Protein AF-A0A970G080-F1 (afdb_monomer)

Structure (mmCIF, N/CA/C/O backbone):
data_AF-A0A970G080-F1
#
_entry.id   AF-A0A970G080-F1
#
loop_
_atom_site.group_PDB
_atom_site.id
_atom_site.type_symbol
_atom_site.label_atom_id
_atom_site.label_alt_id
_atom_site.label_comp_id
_atom_site.label_asym_id
_atom_site.label_entity_id
_atom_site.label_seq_id
_atom_site.pdbx_PDB_ins_code
_atom_site.Cartn_x
_atom_site.Cartn_y
_atom_site.Cartn_z
_atom_site.occupancy
_atom_site.B_iso_or_equiv
_atom_site.auth_seq_id
_atom_site.auth_comp_id
_atom_site.auth_asym_id
_atom_site.auth_atom_id
_atom_site.pdbx_PDB_model_num
ATOM 1 N N . MET A 1 1 ? 52.853 15.300 -88.177 1.00 52.97 1 MET A N 1
ATOM 2 C CA . MET A 1 1 ? 52.229 14.148 -88.861 1.00 52.97 1 MET A CA 1
ATOM 3 C C . MET A 1 1 ? 52.756 12.867 -88.227 1.00 52.97 1 MET A C 1
ATOM 5 O O . MET A 1 1 ? 53.868 12.458 -88.525 1.00 52.97 1 MET A O 1
ATOM 9 N N . LYS A 1 2 ? 52.001 12.276 -87.299 1.00 47.53 2 LYS A N 1
ATOM 10 C CA . LYS A 1 2 ? 52.131 10.858 -86.945 1.00 47.53 2 LYS A CA 1
ATOM 11 C C . LYS A 1 2 ? 50.787 10.408 -86.379 1.00 47.53 2 LYS A C 1
ATOM 13 O O . LYS A 1 2 ? 50.593 10.338 -85.176 1.00 47.53 2 LYS A O 1
ATOM 18 N N . ALA A 1 3 ? 49.835 10.182 -87.282 1.00 61.56 3 ALA A N 1
ATOM 19 C CA . ALA A 1 3 ? 48.749 9.271 -86.974 1.00 61.56 3 ALA A CA 1
ATOM 20 C C . ALA A 1 3 ? 49.393 7.887 -86.821 1.00 61.56 3 ALA A C 1
ATOM 22 O O . ALA A 1 3 ? 49.972 7.370 -87.777 1.00 61.56 3 ALA A O 1
ATOM 23 N N . VAL A 1 4 ? 49.355 7.326 -85.613 1.00 54.94 4 VAL A N 1
ATOM 24 C CA . VAL A 1 4 ? 49.545 5.889 -85.416 1.00 54.94 4 VAL A CA 1
ATOM 25 C C . VAL A 1 4 ? 48.150 5.289 -85.367 1.00 54.94 4 VAL A C 1
ATOM 27 O O . VAL A 1 4 ? 47.457 5.280 -84.358 1.00 54.94 4 VAL A O 1
ATOM 30 N N . PHE A 1 5 ? 47.748 4.877 -86.558 1.00 57.06 5 PHE A N 1
ATOM 31 C CA . PHE A 1 5 ? 46.670 3.963 -86.877 1.00 57.06 5 PHE A CA 1
ATOM 32 C C . PHE A 1 5 ? 46.647 2.789 -85.877 1.00 57.06 5 PHE A C 1
ATOM 34 O O . PHE A 1 5 ? 47.559 1.964 -85.877 1.00 57.06 5 PHE A O 1
ATOM 41 N N . GLY A 1 6 ? 45.628 2.747 -85.010 1.00 64.88 6 GLY A N 1
ATOM 42 C CA . GLY A 1 6 ? 45.304 1.591 -84.160 1.00 64.88 6 GLY A CA 1
ATOM 43 C C . GLY A 1 6 ? 45.548 1.723 -82.649 1.00 64.88 6 GLY A C 1
ATOM 44 O O . GLY A 1 6 ? 45.300 0.753 -81.939 1.00 64.88 6 GLY A O 1
ATOM 45 N N . GLY A 1 7 ? 46.016 2.870 -82.144 1.00 74.75 7 GLY A N 1
ATOM 46 C CA . GLY A 1 7 ? 46.169 3.119 -80.701 1.00 74.75 7 GLY A CA 1
ATOM 47 C C . GLY A 1 7 ? 45.033 3.958 -80.108 1.00 74.75 7 GLY A C 1
ATOM 48 O O . GLY A 1 7 ? 44.405 4.737 -80.823 1.00 74.75 7 GLY A O 1
ATOM 49 N N . TYR A 1 8 ? 44.782 3.818 -78.803 1.00 81.44 8 TYR A N 1
ATOM 50 C CA . TYR A 1 8 ? 43.925 4.747 -78.057 1.00 81.44 8 TYR A CA 1
ATOM 51 C C . TYR A 1 8 ? 44.507 6.174 -78.103 1.00 81.44 8 TYR A C 1
ATOM 53 O O . TYR A 1 8 ? 45.727 6.342 -78.098 1.00 81.44 8 TYR A O 1
ATOM 61 N N . ASP A 1 9 ? 43.645 7.194 -78.146 1.00 87.50 9 ASP A N 1
ATOM 62 C CA . ASP A 1 9 ? 44.051 8.601 -78.032 1.00 87.50 9 ASP A CA 1
ATOM 63 C C . ASP A 1 9 ? 44.498 8.893 -76.593 1.00 87.50 9 ASP A C 1
ATOM 65 O O . ASP A 1 9 ? 43.707 8.766 -75.661 1.00 87.50 9 ASP A O 1
ATOM 69 N N . MET A 1 10 ? 45.769 9.255 -76.409 1.00 85.75 10 MET A N 1
ATOM 70 C CA . MET A 1 10 ? 46.364 9.429 -75.080 1.00 85.75 10 MET A CA 1
ATOM 71 C C . MET A 1 10 ? 45.691 10.552 -74.282 1.00 85.75 10 MET A C 1
ATOM 73 O O . MET A 1 10 ? 45.522 10.399 -73.081 1.00 85.75 10 MET A O 1
ATOM 77 N N . ALA A 1 11 ? 45.226 11.622 -74.939 1.00 86.75 11 ALA A N 1
ATOM 78 C CA . ALA A 1 11 ? 44.522 12.704 -74.248 1.00 86.75 11 ALA A CA 1
ATOM 79 C C . ALA A 1 11 ? 43.151 12.244 -73.718 1.00 86.75 11 ALA A C 1
ATOM 81 O O . ALA A 1 11 ? 42.811 12.486 -72.566 1.00 86.75 11 ALA A O 1
ATOM 82 N N . ALA A 1 12 ? 42.394 11.498 -74.528 1.00 87.88 12 ALA A N 1
ATOM 83 C CA . ALA A 1 12 ? 41.099 10.957 -74.117 1.00 87.88 12 ALA A CA 1
ATOM 84 C C . ALA A 1 12 ? 41.221 9.869 -73.031 1.00 87.88 12 ALA A C 1
ATOM 86 O O . ALA A 1 12 ? 40.318 9.703 -72.211 1.00 87.88 12 ALA A O 1
ATOM 87 N N . VAL A 1 13 ? 42.323 9.110 -73.027 1.00 90.75 13 VAL A N 1
ATOM 88 C CA . VAL A 1 13 ? 42.627 8.141 -71.963 1.00 90.75 13 VAL A CA 1
ATOM 89 C C . VAL A 1 13 ? 42.939 8.858 -70.650 1.00 90.75 13 VAL A C 1
ATOM 91 O O . VAL A 1 13 ? 42.433 8.432 -69.612 1.00 90.75 13 VAL A O 1
ATOM 94 N N . ASP A 1 14 ? 43.711 9.945 -70.686 1.00 91.62 14 ASP A N 1
ATOM 95 C CA . ASP A 1 14 ? 44.038 10.729 -69.491 1.00 91.62 14 ASP A CA 1
ATOM 96 C C . ASP A 1 14 ? 42.780 11.368 -68.873 1.00 91.62 14 ASP A C 1
ATOM 98 O O . ASP A 1 14 ? 42.537 11.194 -67.677 1.00 91.62 14 ASP A O 1
ATOM 102 N N . ASP A 1 15 ? 41.913 11.985 -69.686 1.00 92.44 15 ASP A N 1
ATOM 103 C CA . ASP A 1 15 ? 40.633 12.557 -69.229 1.00 92.44 15 ASP A CA 1
ATOM 104 C C . ASP A 1 15 ? 39.712 11.490 -68.592 1.00 92.44 15 ASP A C 1
ATOM 106 O O . ASP A 1 15 ? 39.035 11.726 -67.580 1.00 92.44 15 ASP A O 1
ATOM 110 N N . PHE A 1 16 ? 39.693 10.278 -69.162 1.00 93.06 16 PHE A N 1
ATOM 111 C CA . PHE A 1 16 ? 38.942 9.149 -68.608 1.00 93.06 16 PHE A CA 1
ATOM 112 C C . PHE A 1 16 ? 39.507 8.694 -67.256 1.00 93.06 16 PHE A C 1
ATOM 114 O O . PHE A 1 16 ? 38.737 8.433 -66.331 1.00 93.06 16 PHE A O 1
ATOM 121 N N . LEU A 1 17 ? 40.833 8.607 -67.115 1.00 95.75 17 LEU A N 1
ATOM 122 C CA . LEU A 1 17 ? 41.479 8.206 -65.863 1.00 95.75 17 LEU A CA 1
ATOM 123 C C . LEU A 1 17 ? 41.319 9.260 -64.761 1.00 95.75 17 LEU A C 1
ATOM 125 O O . LEU A 1 17 ? 41.157 8.882 -63.598 1.00 95.75 17 LEU A O 1
ATOM 129 N N . GLU A 1 18 ? 41.311 10.552 -65.094 1.00 94.62 18 GLU A N 1
ATOM 130 C CA . GLU A 1 18 ? 41.023 11.620 -64.129 1.00 94.62 18 GLU A CA 1
ATOM 131 C C . GLU A 1 18 ? 39.585 11.510 -63.606 1.00 94.62 18 GLU A C 1
ATOM 133 O O . GLU A 1 18 ? 39.368 11.474 -62.390 1.00 94.62 18 GLU A O 1
ATOM 138 N N . THR A 1 19 ? 38.615 11.341 -64.510 1.00 95.38 19 THR A N 1
ATOM 139 C CA . THR A 1 19 ? 37.201 11.143 -64.151 1.00 95.38 19 THR A CA 1
ATOM 140 C C . THR A 1 19 ? 37.016 9.883 -63.302 1.00 95.38 19 THR A C 1
ATOM 142 O O . THR A 1 19 ? 36.412 9.934 -62.232 1.00 95.38 19 THR A O 1
ATOM 145 N N . LEU A 1 20 ? 37.612 8.758 -63.716 1.00 96.69 20 LEU A N 1
ATOM 146 C CA . LEU A 1 20 ? 37.558 7.498 -62.973 1.00 96.69 20 LEU A CA 1
ATOM 147 C C . LEU A 1 20 ? 38.169 7.634 -61.571 1.00 96.69 20 LEU A C 1
ATOM 149 O O . LEU A 1 20 ? 37.645 7.079 -60.604 1.00 96.69 20 LEU A O 1
ATOM 153 N N . THR A 1 21 ? 39.266 8.382 -61.444 1.00 95.75 21 THR A N 1
ATOM 154 C CA . THR A 1 21 ? 39.907 8.649 -60.150 1.00 95.75 21 THR A CA 1
ATOM 155 C C . THR A 1 21 ? 39.007 9.508 -59.260 1.00 95.75 21 THR A C 1
ATOM 157 O O . THR A 1 21 ? 38.842 9.207 -58.072 1.00 95.75 21 THR A O 1
ATOM 160 N N . ALA A 1 22 ? 38.379 10.548 -59.812 1.00 95.88 22 ALA A N 1
ATOM 161 C CA . ALA A 1 22 ? 37.427 11.383 -59.085 1.00 95.88 22 ALA A CA 1
ATOM 162 C C . ALA A 1 22 ? 36.223 10.564 -58.586 1.00 95.88 22 ALA A C 1
ATOM 164 O O . ALA A 1 22 ? 35.913 10.596 -57.392 1.00 95.88 22 ALA A O 1
ATOM 165 N N . ASP A 1 23 ? 35.622 9.748 -59.450 1.00 96.12 23 ASP A N 1
ATOM 166 C CA . ASP A 1 23 ? 34.477 8.902 -59.103 1.00 96.12 23 ASP A CA 1
ATOM 167 C C . ASP A 1 23 ? 34.842 7.839 -58.059 1.00 96.12 23 ASP A C 1
ATOM 169 O O . ASP A 1 23 ? 34.118 7.645 -57.080 1.00 96.12 23 ASP A O 1
ATOM 173 N N . TYR A 1 24 ? 36.000 7.184 -58.199 1.00 97.06 24 TYR A N 1
ATOM 174 C CA . TYR A 1 24 ? 36.449 6.180 -57.232 1.00 97.06 24 TYR A CA 1
ATOM 175 C C . TYR A 1 24 ? 36.741 6.795 -55.856 1.00 97.06 24 TYR A C 1
ATOM 177 O O . TYR A 1 24 ? 36.373 6.227 -54.823 1.00 97.06 24 TYR A O 1
ATOM 185 N N . THR A 1 25 ? 37.358 7.982 -55.811 1.00 96.31 25 THR A N 1
ATOM 186 C CA . THR A 1 25 ? 37.592 8.685 -54.538 1.00 96.31 25 THR A CA 1
ATOM 187 C C . THR A 1 25 ? 36.292 9.168 -53.894 1.00 96.31 25 THR A C 1
ATOM 189 O O . THR A 1 25 ? 36.167 9.099 -52.667 1.00 96.31 25 THR A O 1
ATOM 192 N N . ALA A 1 26 ? 35.310 9.610 -54.685 1.00 97.12 26 ALA A N 1
ATOM 193 C CA . ALA A 1 26 ? 33.979 9.963 -54.199 1.00 97.12 26 ALA A CA 1
ATOM 194 C C . ALA A 1 26 ? 33.256 8.740 -53.615 1.00 97.12 26 ALA A C 1
ATOM 196 O O . ALA A 1 26 ? 32.814 8.787 -52.464 1.00 97.12 26 ALA A O 1
ATOM 197 N N . LEU A 1 27 ? 33.238 7.622 -54.347 1.00 97.25 27 LEU A N 1
ATOM 198 C CA . LEU A 1 27 ? 32.632 6.366 -53.904 1.00 97.25 27 LEU A CA 1
ATOM 199 C C . LEU A 1 27 ? 33.282 5.844 -52.616 1.00 97.25 27 LEU A C 1
ATOM 201 O O . LEU A 1 27 ? 32.590 5.387 -51.707 1.00 97.25 27 LEU A O 1
ATOM 205 N N . TYR A 1 28 ? 34.609 5.942 -52.493 1.00 97.38 28 TYR A N 1
ATOM 206 C CA . TYR A 1 28 ? 35.318 5.528 -51.282 1.00 97.38 28 TYR A CA 1
ATOM 207 C C . TYR A 1 28 ? 34.947 6.393 -50.066 1.00 97.38 28 TYR A C 1
ATOM 209 O O . TYR A 1 28 ? 34.693 5.863 -48.980 1.00 97.38 28 TYR A O 1
ATOM 217 N N . LYS A 1 29 ? 34.862 7.719 -50.243 1.00 97.62 29 LYS A N 1
ATOM 218 C CA . LYS A 1 29 ? 34.414 8.644 -49.187 1.00 97.62 29 LYS A CA 1
ATOM 219 C C . LYS A 1 29 ? 32.970 8.362 -48.778 1.00 97.62 29 LYS A C 1
ATOM 221 O O . LYS A 1 29 ? 32.680 8.297 -47.586 1.00 97.62 29 LYS A O 1
ATOM 226 N N . GLU A 1 30 ? 32.080 8.147 -49.741 1.00 97.06 30 GLU A N 1
ATOM 227 C CA . GLU A 1 30 ? 30.687 7.803 -49.464 1.00 97.06 30 GLU A CA 1
ATOM 228 C C . GLU A 1 30 ? 30.574 6.460 -48.734 1.00 97.06 30 GLU A C 1
ATOM 230 O O . GLU A 1 30 ? 29.855 6.361 -47.742 1.00 97.06 30 GLU A O 1
ATOM 235 N N . ASN A 1 31 ? 31.354 5.450 -49.131 1.00 96.88 31 ASN A N 1
ATOM 236 C CA . ASN A 1 31 ? 31.395 4.164 -48.439 1.00 96.88 31 ASN A CA 1
ATOM 237 C C . ASN A 1 31 ? 31.843 4.310 -46.974 1.00 96.88 31 ASN A C 1
ATOM 239 O O . ASN A 1 31 ? 31.263 3.683 -46.085 1.00 96.88 31 ASN A O 1
ATOM 243 N N . ALA A 1 32 ? 32.836 5.163 -46.702 1.00 97.44 32 ALA A N 1
ATOM 244 C CA . ALA A 1 32 ? 33.271 5.469 -45.340 1.00 97.44 32 ALA A CA 1
ATOM 245 C C . ALA A 1 32 ? 32.168 6.173 -44.528 1.00 97.44 32 ALA A C 1
ATOM 247 O O . ALA A 1 32 ? 31.902 5.793 -43.385 1.00 97.44 32 ALA A O 1
ATOM 248 N N . ILE A 1 33 ? 31.476 7.145 -45.131 1.00 97.31 33 ILE A N 1
ATOM 249 C CA . ILE A 1 33 ? 30.341 7.839 -44.507 1.00 97.31 33 ILE A CA 1
ATOM 250 C C . ILE A 1 33 ? 29.201 6.858 -44.212 1.00 97.31 33 ILE A C 1
ATOM 252 O O . ILE A 1 33 ? 28.649 6.875 -43.114 1.00 97.31 33 ILE A O 1
ATOM 256 N N . LEU A 1 34 ? 28.853 5.981 -45.155 1.00 97.75 34 LEU A N 1
ATOM 257 C CA . LEU A 1 34 ? 27.798 4.983 -44.978 1.00 97.75 34 LEU A CA 1
ATOM 258 C C . LEU A 1 34 ? 28.136 3.998 -43.857 1.00 97.75 34 LEU A C 1
ATOM 260 O O . LEU A 1 34 ? 27.287 3.733 -43.010 1.00 97.75 34 LEU A O 1
ATOM 264 N N . LYS A 1 35 ? 29.383 3.520 -43.783 1.00 97.88 35 LYS A N 1
ATOM 265 C CA . LYS A 1 35 ? 29.851 2.681 -42.667 1.00 97.88 35 LYS A CA 1
ATOM 266 C C . LYS A 1 35 ? 29.730 3.396 -41.321 1.00 97.88 35 LYS A C 1
ATOM 268 O O . LYS A 1 35 ? 29.264 2.795 -40.356 1.00 97.88 35 LYS A O 1
ATOM 273 N N . SER A 1 36 ? 30.096 4.677 -41.259 1.00 98.19 36 SER A N 1
ATOM 274 C CA . SER A 1 36 ? 29.929 5.491 -40.050 1.00 98.19 36 SER A CA 1
ATOM 275 C C . SER A 1 36 ? 28.454 5.652 -39.667 1.00 98.19 36 SER A C 1
ATOM 277 O O . SER A 1 36 ? 28.106 5.435 -38.509 1.00 98.19 36 SER A O 1
ATOM 279 N N . LYS A 1 37 ? 27.570 5.936 -40.632 1.00 98.12 37 LYS A N 1
ATOM 280 C CA . LYS A 1 37 ? 26.120 6.023 -40.395 1.00 98.12 37 LYS A CA 1
ATOM 281 C C . LYS A 1 37 ? 25.546 4.708 -39.872 1.00 98.12 37 LYS A C 1
ATOM 283 O O . LYS A 1 37 ? 24.770 4.733 -38.925 1.00 98.12 37 LYS A O 1
ATOM 288 N N . ILE A 1 38 ? 25.946 3.569 -40.444 1.00 98.38 38 ILE A N 1
ATOM 289 C CA . ILE A 1 38 ? 25.522 2.246 -39.962 1.00 98.38 38 ILE A CA 1
ATOM 290 C C . ILE A 1 38 ? 25.957 2.056 -38.510 1.00 98.38 38 ILE A C 1
ATOM 292 O O . ILE A 1 38 ? 25.134 1.668 -37.692 1.00 98.38 38 ILE A 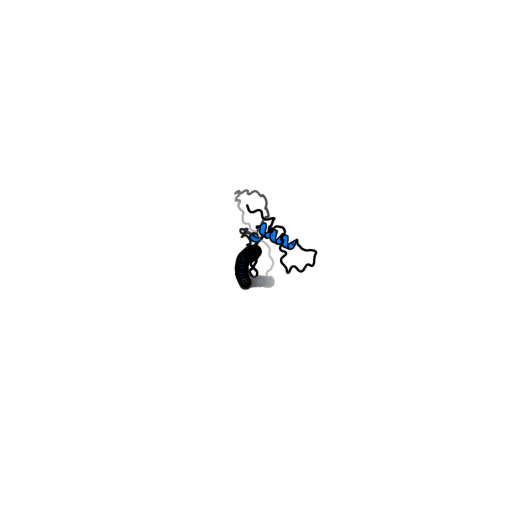O 1
ATOM 296 N N . LYS A 1 39 ? 27.211 2.382 -38.172 1.00 98.19 39 LYS A N 1
ATOM 297 C CA . LYS A 1 39 ? 27.713 2.268 -36.798 1.00 98.19 39 LYS A CA 1
ATOM 298 C C . LYS A 1 39 ? 26.869 3.082 -35.810 1.00 98.19 39 LYS A C 1
ATOM 300 O O . LYS A 1 39 ? 26.406 2.523 -34.825 1.00 98.19 39 LYS A O 1
ATOM 305 N N . VAL A 1 40 ? 26.600 4.351 -36.119 1.00 97.94 40 VAL A N 1
ATOM 306 C CA . VAL A 1 40 ? 25.765 5.221 -35.269 1.00 97.94 40 VAL A CA 1
ATOM 307 C C . VAL A 1 40 ? 24.340 4.676 -35.133 1.00 97.94 40 VAL A C 1
ATOM 309 O O . VAL A 1 40 ? 23.768 4.707 -34.048 1.00 97.94 40 VAL A O 1
ATOM 312 N N . LEU A 1 41 ? 23.754 4.148 -36.213 1.00 98.12 41 LEU A N 1
ATOM 313 C CA . LEU A 1 41 ? 22.422 3.543 -36.153 1.00 98.12 41 LEU A CA 1
ATOM 314 C C . LEU A 1 41 ? 22.398 2.286 -35.277 1.00 98.12 41 LEU A C 1
ATOM 316 O O . LEU A 1 41 ? 21.446 2.108 -34.522 1.00 98.12 41 LEU A O 1
ATOM 320 N N . VAL A 1 42 ? 23.428 1.436 -35.349 1.00 98.31 42 VAL A N 1
ATOM 321 C CA . VAL A 1 42 ? 23.541 0.261 -34.470 1.00 98.31 42 VAL A CA 1
ATOM 322 C C . VAL A 1 42 ? 23.654 0.691 -33.009 1.00 98.31 42 VAL A C 1
ATOM 324 O O . VAL A 1 42 ? 22.871 0.216 -32.191 1.00 98.31 42 VAL A O 1
ATOM 327 N N . GLU A 1 43 ? 24.541 1.639 -32.700 1.00 97.88 43 GLU A N 1
ATOM 328 C CA . GLU A 1 43 ? 24.700 2.183 -31.343 1.00 97.88 43 GLU A CA 1
ATOM 329 C C . GLU A 1 43 ? 23.375 2.749 -30.811 1.00 97.88 43 GLU A C 1
ATOM 331 O O . GLU A 1 43 ? 22.976 2.455 -29.685 1.00 97.88 43 GLU A O 1
ATOM 336 N N . LYS A 1 44 ? 22.626 3.485 -31.644 1.00 98.25 44 LYS A N 1
ATOM 337 C CA . LYS A 1 44 ? 21.329 4.040 -31.244 1.00 98.25 44 LYS A CA 1
ATOM 338 C C . LYS A 1 44 ? 20.273 2.958 -30.996 1.00 98.25 44 LYS A C 1
ATOM 340 O O . LYS A 1 44 ? 19.475 3.082 -30.070 1.00 98.25 44 LYS A O 1
ATOM 345 N N . VAL A 1 45 ? 20.254 1.891 -31.795 1.00 98.19 45 VAL A N 1
ATOM 346 C CA . VAL A 1 45 ? 19.347 0.750 -31.575 1.00 98.19 45 VAL A CA 1
ATOM 347 C C . VAL A 1 45 ? 19.670 0.034 -30.263 1.00 98.19 45 VAL A C 1
ATOM 349 O O . VAL A 1 45 ? 18.752 -0.346 -29.537 1.00 98.19 45 VAL A O 1
ATOM 352 N N . GLU A 1 46 ? 20.949 -0.150 -29.944 1.00 97.94 46 GLU A N 1
ATOM 353 C CA . GLU A 1 46 ? 21.375 -0.756 -28.678 1.00 97.94 46 GLU A CA 1
ATOM 354 C C . GLU A 1 46 ? 21.020 0.122 -27.475 1.00 97.94 46 GLU A C 1
ATOM 356 O O . GLU A 1 46 ? 20.503 -0.385 -26.479 1.00 97.94 46 GLU A O 1
ATOM 361 N N . GLU A 1 47 ? 21.201 1.438 -27.592 1.00 97.69 47 GLU A N 1
ATOM 362 C CA . GLU A 1 47 ? 20.767 2.402 -26.581 1.00 97.69 47 GLU A CA 1
ATOM 363 C C . GLU A 1 47 ? 19.255 2.302 -26.338 1.00 97.69 47 GLU A C 1
ATOM 365 O O . GLU A 1 47 ? 18.836 2.134 -25.195 1.00 97.69 47 GLU A O 1
ATOM 370 N N . TYR A 1 48 ? 18.433 2.302 -27.398 1.00 98.38 48 TYR A N 1
ATOM 371 C CA . TYR A 1 48 ? 16.981 2.163 -27.252 1.00 98.38 48 TYR A CA 1
ATOM 372 C C . TYR A 1 48 ? 16.581 0.849 -26.581 1.00 98.38 48 TYR A C 1
ATOM 374 O O . TYR A 1 48 ? 15.713 0.849 -25.708 1.00 98.38 48 TYR A O 1
ATOM 382 N N . ARG A 1 49 ? 17.235 -0.263 -26.935 1.00 98.06 49 ARG A N 1
ATOM 383 C CA . ARG A 1 49 ? 17.005 -1.556 -26.272 1.00 98.06 49 ARG A CA 1
ATOM 384 C C . ARG A 1 49 ? 17.336 -1.503 -24.784 1.00 98.06 49 ARG A C 1
ATOM 386 O O . ARG A 1 49 ? 16.564 -2.009 -23.978 1.00 98.06 49 ARG A O 1
ATOM 393 N N . SER A 1 50 ? 18.452 -0.875 -24.420 1.00 98.00 50 SER A N 1
ATOM 394 C CA . SER A 1 50 ? 18.840 -0.687 -23.019 1.00 98.00 50 SER A CA 1
ATOM 395 C C . SER A 1 50 ? 17.819 0.168 -22.260 1.00 98.00 50 SER A C 1
ATOM 397 O O . SER A 1 50 ? 17.402 -0.188 -21.158 1.00 98.00 50 SER A O 1
ATOM 399 N N . THR A 1 51 ? 17.348 1.264 -22.868 1.00 97.81 51 THR A N 1
ATOM 400 C CA . THR A 1 51 ? 16.334 2.130 -22.248 1.00 97.81 51 THR A CA 1
ATOM 401 C C . THR A 1 51 ? 14.978 1.444 -22.093 1.00 97.81 51 THR A C 1
ATOM 403 O O . THR A 1 51 ? 14.320 1.642 -21.075 1.00 97.81 51 THR A O 1
ATOM 406 N N . ASP A 1 52 ? 14.573 0.615 -23.059 1.00 97.38 52 ASP A N 1
ATOM 407 C CA . ASP A 1 52 ? 13.324 -0.151 -22.992 1.00 97.38 52 ASP A CA 1
ATOM 408 C C . ASP A 1 52 ? 13.375 -1.184 -21.861 1.00 97.38 52 ASP A C 1
ATOM 410 O O . ASP A 1 52 ? 12.449 -1.278 -21.056 1.00 97.38 52 ASP A O 1
ATOM 414 N N . GLU A 1 53 ? 14.500 -1.888 -21.714 1.00 97.69 53 GLU A N 1
ATOM 415 C CA . GLU A 1 53 ? 14.694 -2.827 -20.606 1.00 97.69 53 GLU A CA 1
ATOM 416 C C . GLU A 1 53 ? 14.675 -2.113 -19.246 1.00 97.69 53 GLU A C 1
ATOM 418 O O . GLU A 1 53 ? 14.002 -2.559 -18.313 1.00 97.69 53 GLU A O 1
ATOM 423 N N . ALA A 1 54 ? 15.338 -0.958 -19.131 1.00 97.94 54 ALA A N 1
ATOM 424 C CA . ALA A 1 54 ? 15.293 -0.145 -17.918 1.00 97.94 54 ALA A CA 1
ATOM 425 C C . ALA A 1 54 ? 13.861 0.315 -17.589 1.00 97.94 54 ALA A C 1
ATOM 427 O O . ALA A 1 54 ? 13.436 0.243 -16.434 1.00 97.94 54 ALA A O 1
ATOM 428 N N . MET A 1 55 ? 13.089 0.730 -18.598 1.00 97.88 55 MET A N 1
ATOM 429 C CA . MET A 1 55 ? 11.685 1.108 -18.430 1.00 97.88 55 MET A CA 1
ATOM 430 C C . MET A 1 55 ? 10.831 -0.087 -17.994 1.00 97.88 55 MET A C 1
ATOM 432 O O . MET A 1 55 ? 10.014 0.037 -17.080 1.00 97.88 55 MET A O 1
ATOM 436 N N . ARG A 1 56 ? 11.047 -1.265 -18.586 1.00 98.06 56 ARG A N 1
ATOM 437 C CA . ARG A 1 56 ? 10.355 -2.504 -18.217 1.00 98.06 56 ARG A CA 1
ATOM 438 C C . ARG A 1 56 ? 10.638 -2.891 -16.765 1.00 98.06 56 ARG A C 1
ATOM 440 O O . ARG A 1 56 ? 9.711 -3.223 -16.026 1.00 98.06 56 ARG A O 1
ATOM 447 N N . MET A 1 57 ? 11.891 -2.780 -16.331 1.00 98.12 57 MET A N 1
ATOM 448 C CA . MET A 1 57 ? 12.290 -3.020 -14.943 1.00 98.12 57 MET A CA 1
ATOM 449 C C . MET A 1 57 ? 11.694 -1.996 -13.974 1.00 98.12 57 MET A C 1
ATOM 451 O O 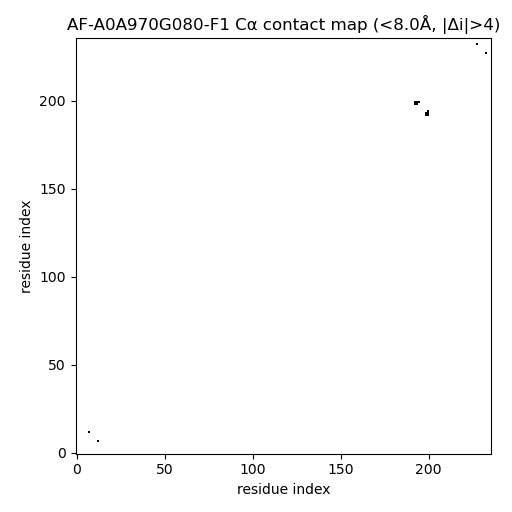. MET A 1 57 ? 11.223 -2.374 -12.896 1.00 98.12 57 MET A O 1
ATOM 455 N N . ALA A 1 58 ? 11.649 -0.719 -14.356 1.00 98.00 58 ALA A N 1
ATOM 456 C CA . ALA A 1 58 ? 11.005 0.323 -13.563 1.00 98.00 58 ALA A CA 1
ATOM 457 C C . ALA A 1 58 ? 9.502 0.050 -13.389 1.00 98.00 58 ALA A C 1
ATOM 459 O O . ALA A 1 58 ? 8.996 0.129 -12.271 1.00 98.00 58 ALA A O 1
ATOM 460 N N . LEU A 1 59 ? 8.802 -0.356 -14.456 1.00 98.25 59 LEU A N 1
ATOM 461 C CA . LEU A 1 59 ? 7.383 -0.727 -14.398 1.00 98.25 59 LEU A CA 1
ATOM 462 C C . LEU A 1 59 ? 7.134 -1.935 -13.489 1.00 98.25 59 LEU A C 1
ATOM 464 O O . LEU A 1 59 ? 6.221 -1.903 -12.667 1.00 98.25 59 LEU A O 1
ATOM 468 N N . LEU A 1 60 ? 7.962 -2.979 -13.586 1.00 98.06 60 LEU A N 1
ATOM 469 C CA . LEU A 1 60 ? 7.855 -4.148 -12.708 1.00 98.06 60 LEU A CA 1
ATOM 470 C C . LEU A 1 60 ? 8.106 -3.789 -11.240 1.00 98.06 60 LEU A C 1
ATOM 472 O O . LEU A 1 60 ? 7.427 -4.299 -10.351 1.00 98.06 60 LEU A O 1
ATOM 476 N N . THR A 1 61 ? 9.065 -2.901 -10.981 1.00 98.19 61 THR A N 1
ATOM 477 C CA . THR A 1 61 ? 9.364 -2.421 -9.626 1.00 98.19 61 THR A CA 1
ATOM 478 C C . THR A 1 61 ? 8.211 -1.588 -9.076 1.00 98.19 61 THR A C 1
ATOM 480 O O . THR A 1 61 ? 7.774 -1.823 -7.954 1.00 98.19 61 THR A O 1
ATOM 483 N N . ALA A 1 62 ? 7.661 -0.675 -9.879 1.00 97.94 62 ALA A N 1
ATOM 484 C CA . ALA A 1 62 ? 6.496 0.120 -9.511 1.00 97.94 62 ALA A CA 1
ATOM 485 C C . ALA A 1 62 ? 5.266 -0.759 -9.234 1.00 97.94 62 ALA A C 1
ATOM 487 O O . ALA A 1 62 ? 4.544 -0.509 -8.272 1.00 97.94 62 ALA A O 1
ATOM 488 N N . GLN A 1 63 ? 5.049 -1.814 -10.027 1.00 98.00 63 GLN A N 1
ATOM 489 C CA . GLN A 1 63 ? 3.969 -2.770 -9.791 1.00 98.00 63 GLN A CA 1
ATOM 490 C C . GLN A 1 63 ? 4.146 -3.503 -8.456 1.00 98.00 63 GLN A C 1
ATOM 492 O O . GLN A 1 63 ? 3.209 -3.544 -7.663 1.00 98.00 63 GLN A O 1
ATOM 497 N N . ARG A 1 64 ? 5.346 -4.033 -8.180 1.00 97.94 64 ARG A N 1
ATOM 498 C CA . ARG A 1 64 ? 5.644 -4.703 -6.902 1.00 97.94 64 ARG A CA 1
ATOM 499 C C . ARG A 1 64 ? 5.445 -3.768 -5.718 1.00 97.94 64 ARG A C 1
ATOM 501 O O . ARG A 1 64 ? 4.771 -4.148 -4.771 1.00 97.94 64 ARG A O 1
ATOM 508 N N . LEU A 1 65 ? 5.955 -2.542 -5.809 1.00 98.25 65 LEU A N 1
ATOM 509 C CA . LEU A 1 65 ? 5.778 -1.534 -4.768 1.00 98.25 65 LEU A CA 1
ATOM 510 C C . LEU A 1 65 ? 4.295 -1.188 -4.564 1.00 98.25 65 LEU A C 1
ATOM 512 O O . LEU A 1 65 ? 3.836 -1.060 -3.434 1.00 98.25 65 LEU A O 1
ATOM 516 N N . GLY A 1 66 ? 3.523 -1.076 -5.647 1.00 98.31 66 GLY A N 1
ATOM 517 C CA . GLY A 1 66 ? 2.078 -0.863 -5.571 1.00 98.31 66 GLY A CA 1
ATOM 518 C C . GLY A 1 66 ? 1.348 -2.009 -4.866 1.00 98.31 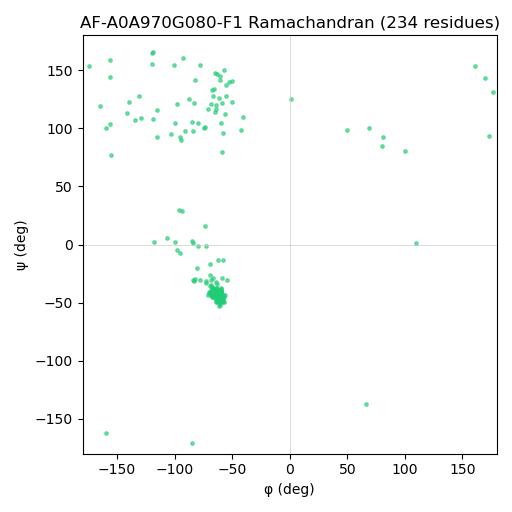66 GLY A C 1
ATOM 519 O O . GLY A 1 66 ? 0.486 -1.765 -4.019 1.00 98.31 66 GLY A O 1
ATOM 520 N N . ASP A 1 67 ? 1.712 -3.255 -5.172 1.00 98.25 67 ASP A N 1
ATOM 521 C CA . ASP A 1 67 ? 1.159 -4.439 -4.513 1.00 98.25 67 ASP A CA 1
ATOM 522 C C . ASP A 1 67 ? 1.578 -4.525 -3.036 1.00 98.25 67 ASP A C 1
ATOM 524 O O . ASP A 1 67 ? 0.751 -4.854 -2.183 1.00 98.25 67 ASP A O 1
ATOM 528 N N . GLU A 1 68 ? 2.825 -4.181 -2.709 1.00 98.25 68 GLU A N 1
ATOM 529 C CA . GLU A 1 68 ? 3.334 -4.100 -1.336 1.00 98.25 68 GLU A CA 1
ATOM 530 C C . GLU A 1 68 ? 2.564 -3.064 -0.514 1.00 98.25 68 GLU A C 1
ATOM 532 O O . GLU A 1 68 ? 1.995 -3.424 0.517 1.00 98.25 68 GLU A O 1
ATOM 537 N N . ILE A 1 69 ? 2.437 -1.826 -1.006 1.00 98.19 69 ILE A N 1
ATOM 538 C CA . ILE A 1 69 ? 1.673 -0.757 -0.341 1.00 98.19 69 ILE A CA 1
ATOM 539 C C . ILE A 1 69 ? 0.221 -1.188 -0.130 1.00 98.19 69 ILE A C 1
ATOM 541 O O . ILE A 1 69 ? -0.350 -0.992 0.943 1.00 98.19 69 ILE A O 1
ATOM 545 N N . LYS A 1 70 ? -0.397 -1.808 -1.140 1.00 98.56 70 LYS A N 1
ATOM 546 C CA . LYS A 1 70 ? -1.775 -2.298 -1.042 1.00 98.56 70 LYS A CA 1
ATOM 547 C C . LYS A 1 70 ? -1.919 -3.382 0.025 1.00 98.56 70 LYS A C 1
ATOM 549 O O . LYS A 1 70 ? -2.903 -3.376 0.765 1.00 98.56 70 LYS A O 1
ATOM 554 N N . ASN A 1 71 ? -0.982 -4.321 0.091 1.00 98.25 71 ASN A N 1
ATOM 555 C CA . ASN A 1 71 ? -1.010 -5.398 1.075 1.00 98.25 71 ASN A CA 1
ATOM 556 C C . ASN A 1 71 ? -0.735 -4.876 2.488 1.00 98.25 71 ASN A C 1
ATOM 558 O O . ASN A 1 71 ? -1.427 -5.274 3.423 1.00 98.25 71 ASN A O 1
ATOM 562 N N . GLU A 1 72 ? 0.212 -3.953 2.644 1.00 98.12 72 GLU A N 1
ATOM 563 C CA . GLU A 1 72 ? 0.514 -3.308 3.920 1.00 98.12 72 GLU A CA 1
ATOM 564 C C . GLU A 1 72 ? -0.677 -2.489 4.430 1.00 98.12 72 GLU A C 1
ATOM 566 O O . GLU A 1 72 ? -1.081 -2.644 5.581 1.00 98.12 72 GLU A O 1
ATOM 571 N N . ALA A 1 73 ? -1.311 -1.692 3.565 1.00 98.25 73 ALA A N 1
ATOM 572 C CA . ALA A 1 73 ? -2.502 -0.924 3.918 1.00 98.25 73 ALA A CA 1
ATOM 573 C C . ALA A 1 73 ? -3.662 -1.830 4.359 1.00 98.25 73 ALA A C 1
ATOM 575 O O . ALA A 1 73 ? -4.316 -1.552 5.365 1.00 98.25 73 ALA A O 1
ATOM 576 N N . LYS A 1 74 ? -3.895 -2.942 3.647 1.00 98.31 74 LYS A N 1
ATOM 577 C CA . LYS A 1 74 ? -4.898 -3.941 4.044 1.00 98.31 74 LYS A CA 1
ATOM 578 C C . LYS A 1 74 ? -4.579 -4.552 5.401 1.00 98.31 74 LYS A C 1
ATOM 580 O O . LYS A 1 74 ? -5.442 -4.558 6.270 1.00 98.31 74 LYS A O 1
ATOM 585 N N . LYS A 1 75 ? -3.338 -4.998 5.601 1.00 98.44 75 LYS A N 1
ATOM 586 C CA . LYS A 1 75 ? -2.894 -5.590 6.864 1.00 98.44 75 LYS A CA 1
ATOM 587 C C . LYS A 1 75 ? -3.065 -4.611 8.026 1.00 98.44 75 LYS A C 1
ATOM 589 O O . LYS A 1 75 ? -3.654 -4.969 9.037 1.00 98.44 75 LYS A O 1
ATOM 594 N N . LYS A 1 76 ? -2.633 -3.358 7.862 1.00 98.19 76 LYS A N 1
ATOM 595 C CA . LYS A 1 76 ? -2.780 -2.312 8.884 1.00 98.19 76 LYS A CA 1
ATOM 596 C C . LYS A 1 76 ? -4.249 -1.994 9.175 1.00 98.19 76 LYS A C 1
ATOM 598 O O . LYS A 1 76 ? -4.609 -1.773 10.326 1.00 98.19 76 LYS A O 1
ATOM 603 N N . SER A 1 77 ? -5.105 -1.996 8.152 1.00 98.25 77 SER A N 1
ATOM 604 C CA . SER A 1 77 ? -6.551 -1.830 8.330 1.00 98.25 77 SER A CA 1
ATOM 605 C C . SER A 1 77 ? -7.164 -2.991 9.113 1.00 98.25 77 SER A C 1
ATOM 607 O O . SER A 1 77 ? -7.969 -2.756 10.009 1.00 98.25 77 SER A O 1
ATOM 609 N N . GLU A 1 78 ? -6.807 -4.232 8.786 1.00 98.19 78 GLU A N 1
ATOM 610 C CA . GLU A 1 78 ? -7.284 -5.425 9.496 1.00 98.19 78 GLU A CA 1
ATOM 611 C C . GLU A 1 78 ? -6.803 -5.434 10.952 1.00 98.19 78 GLU A C 1
ATOM 613 O O . GLU A 1 78 ? -7.591 -5.699 11.857 1.00 98.19 78 GLU A O 1
ATOM 618 N N . GLU A 1 79 ? -5.542 -5.073 11.195 1.00 98.31 79 GLU A N 1
ATOM 619 C CA . GLU A 1 79 ? -4.980 -4.929 12.541 1.00 98.31 79 GLU A CA 1
ATOM 620 C C . GLU A 1 79 ? -5.701 -3.845 13.347 1.00 98.31 79 GLU A C 1
ATOM 622 O O . GLU A 1 79 ? -6.077 -4.089 14.493 1.00 98.31 79 GLU A O 1
ATOM 627 N N . MET A 1 80 ? -5.952 -2.677 12.751 1.00 98.38 80 MET A N 1
ATOM 628 C CA . MET A 1 80 ? -6.686 -1.588 13.401 1.00 98.38 80 MET A CA 1
ATOM 629 C C . MET A 1 80 ? -8.119 -2.003 13.751 1.00 98.38 80 MET A C 1
ATOM 631 O O . MET A 1 80 ? -8.584 -1.727 14.856 1.00 98.38 80 MET A O 1
ATOM 635 N N . LEU A 1 81 ? -8.812 -2.698 12.844 1.00 98.38 81 LEU A N 1
ATOM 636 C CA . LEU A 1 81 ? -10.151 -3.224 13.110 1.00 98.38 81 LEU A CA 1
ATOM 637 C C . LEU A 1 81 ? -10.126 -4.259 14.237 1.00 98.38 81 LEU A C 1
ATOM 639 O O . LEU A 1 81 ? -10.928 -4.171 15.163 1.00 98.38 81 LEU A O 1
ATOM 643 N N . ALA A 1 82 ? -9.176 -5.195 14.211 1.00 98.31 82 ALA A N 1
ATOM 644 C CA . ALA A 1 82 ? -9.037 -6.204 15.256 1.00 98.31 82 ALA A CA 1
ATOM 645 C C . ALA A 1 82 ? -8.735 -5.580 16.630 1.00 98.31 82 ALA A C 1
ATOM 647 O O . ALA A 1 82 ? -9.311 -6.001 17.636 1.00 98.31 82 ALA A O 1
ATOM 648 N N . GLN A 1 83 ? -7.871 -4.560 16.676 1.00 98.25 83 GLN A N 1
ATOM 649 C CA . GLN A 1 83 ? -7.571 -3.796 17.890 1.00 98.25 83 GLN A CA 1
ATOM 650 C C . GLN A 1 83 ? -8.811 -3.057 18.400 1.00 98.25 83 GLN A C 1
ATOM 652 O O . GLN A 1 83 ? -9.181 -3.232 19.560 1.00 98.25 83 GLN A O 1
ATOM 657 N N . ALA A 1 84 ? -9.512 -2.320 17.536 1.00 98.19 84 ALA A N 1
ATOM 658 C CA . ALA A 1 84 ? -10.736 -1.613 17.905 1.00 98.19 84 ALA A CA 1
ATOM 659 C C . ALA A 1 84 ? -11.817 -2.574 18.429 1.00 98.19 84 ALA A C 1
ATOM 661 O O . ALA A 1 84 ? -12.441 -2.317 19.458 1.00 98.19 84 ALA A O 1
ATOM 662 N N . GLU A 1 85 ? -12.017 -3.725 17.782 1.00 98.12 85 GLU A N 1
ATOM 663 C CA . GLU A 1 85 ? -12.950 -4.748 18.259 1.00 98.12 85 GLU A CA 1
ATOM 664 C C . GLU A 1 85 ? -12.531 -5.354 19.604 1.00 98.12 85 GLU A C 1
ATOM 666 O O . GLU A 1 85 ? -13.387 -5.696 20.426 1.00 98.12 85 GLU A O 1
ATOM 671 N N . ALA A 1 86 ? -11.232 -5.555 19.834 1.00 98.25 86 ALA A N 1
ATOM 672 C CA . ALA A 1 86 ? -10.721 -6.042 21.112 1.00 98.25 86 ALA A CA 1
ATOM 673 C C . ALA A 1 86 ? -10.948 -5.010 22.227 1.00 98.25 86 ALA A C 1
ATOM 675 O O . ALA A 1 86 ? -11.460 -5.362 23.291 1.00 98.25 86 ALA A O 1
ATOM 676 N N . GLU A 1 87 ? -10.664 -3.735 21.963 1.00 98.19 87 GLU A N 1
ATOM 677 C CA . GLU A 1 87 ? -10.905 -2.637 22.900 1.00 98.19 87 GLU A CA 1
ATOM 678 C C . GLU A 1 87 ? -12.390 -2.465 23.219 1.00 98.19 87 GLU A C 1
ATOM 680 O O . GLU A 1 87 ? -12.760 -2.369 24.390 1.00 98.19 87 GLU A O 1
ATOM 685 N N . ILE A 1 88 ? -13.262 -2.485 22.205 1.00 98.12 88 ILE A N 1
ATOM 686 C CA . ILE A 1 88 ? -14.716 -2.414 22.398 1.00 98.12 88 ILE A CA 1
ATOM 687 C C . ILE A 1 88 ? -15.188 -3.589 23.254 1.00 98.12 88 ILE A C 1
ATOM 689 O O . ILE A 1 88 ? -15.962 -3.387 24.189 1.00 98.12 88 ILE A O 1
ATOM 693 N N . ARG A 1 89 ? -14.710 -4.811 22.982 1.00 98.06 89 ARG A N 1
ATOM 694 C CA . ARG A 1 89 ? -15.052 -5.991 23.791 1.00 98.06 89 ARG A CA 1
ATOM 695 C C . ARG A 1 89 ? -14.589 -5.847 25.239 1.00 98.06 89 ARG A C 1
ATOM 697 O O . ARG A 1 89 ? -15.373 -6.161 26.135 1.00 98.06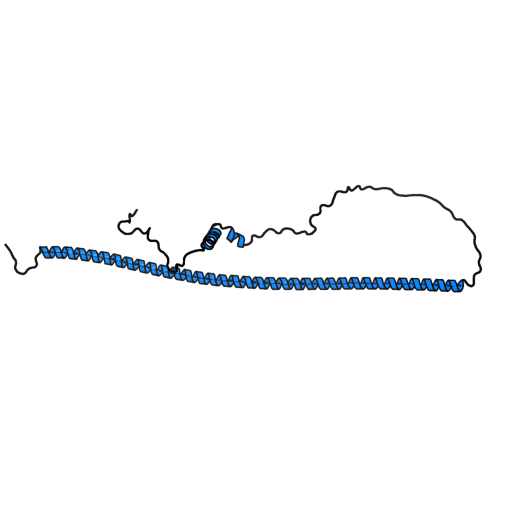 89 ARG A O 1
ATOM 704 N N . SER A 1 90 ? -13.378 -5.338 25.471 1.00 98.25 90 SER A N 1
ATOM 705 C CA . SER A 1 90 ? -12.863 -5.074 26.821 1.00 98.25 90 SER A CA 1
ATOM 706 C C . SER A 1 90 ? -13.726 -4.047 27.550 1.00 98.25 90 SER A C 1
ATOM 708 O O . SER A 1 90 ? -14.273 -4.341 28.612 1.00 98.25 90 SER A O 1
ATOM 710 N N . ARG A 1 91 ? -13.954 -2.880 26.932 1.00 98.06 91 ARG A N 1
ATOM 711 C CA . ARG A 1 91 ? -14.774 -1.802 27.505 1.00 98.06 91 ARG A CA 1
ATOM 712 C C . ARG A 1 91 ? -16.203 -2.255 27.778 1.00 98.06 91 ARG A C 1
ATOM 714 O O . ARG A 1 91 ? -16.764 -1.922 28.816 1.00 98.06 91 ARG A O 1
ATOM 721 N N . LEU A 1 92 ? -16.800 -3.039 26.882 1.00 98.31 92 LEU A N 1
ATOM 722 C CA . LEU A 1 92 ? -18.132 -3.606 27.090 1.00 98.31 92 LEU A CA 1
ATOM 723 C C . LEU A 1 92 ? -18.150 -4.562 28.291 1.00 98.31 92 LEU A C 1
ATOM 725 O O . LEU A 1 92 ? -19.103 -4.544 29.068 1.00 98.31 92 LEU A O 1
ATOM 729 N N . GLY A 1 93 ? -17.112 -5.386 28.453 1.00 98.12 93 GLY A N 1
ATOM 730 C CA . GLY A 1 93 ? -16.946 -6.259 29.616 1.00 98.12 93 GLY A CA 1
ATOM 731 C C . GLY A 1 93 ? -16.850 -5.469 30.922 1.00 98.12 93 GLY A C 1
ATOM 732 O O . GLY A 1 93 ? -17.590 -5.750 31.863 1.00 98.12 93 GLY A O 1
ATOM 733 N N . GLU A 1 94 ? -16.012 -4.434 30.951 1.00 98.06 94 GLU A N 1
ATOM 734 C CA . GLU A 1 94 ? -15.863 -3.538 32.103 1.00 98.06 94 GLU A CA 1
ATOM 735 C C . GLU A 1 94 ? -17.170 -2.818 32.450 1.00 98.06 94 GLU A C 1
ATOM 737 O O . GLU A 1 94 ? -17.565 -2.774 33.614 1.00 98.06 94 GLU A O 1
ATOM 742 N N . MET A 1 95 ? -17.877 -2.285 31.450 1.00 97.75 95 MET A N 1
ATOM 743 C CA . MET A 1 95 ? -19.160 -1.610 31.663 1.00 97.75 95 MET A CA 1
ATOM 744 C C . MET A 1 95 ? -20.230 -2.571 32.178 1.00 97.75 95 MET A C 1
ATOM 746 O O . MET A 1 95 ? -20.984 -2.212 33.078 1.00 97.75 95 MET A O 1
ATOM 750 N N . LYS A 1 96 ? -20.276 -3.808 31.668 1.00 98.00 96 LYS A N 1
ATOM 751 C CA . LYS A 1 96 ? -21.180 -4.847 32.184 1.00 98.00 96 LYS A CA 1
ATOM 752 C C . LYS A 1 96 ? -20.873 -5.205 33.637 1.00 98.00 96 LYS A C 1
ATOM 754 O O . LYS A 1 96 ? -21.805 -5.367 34.416 1.00 98.00 96 LYS A O 1
ATOM 759 N N . ALA A 1 97 ? -19.596 -5.305 34.005 1.00 97.81 97 ALA A N 1
ATOM 760 C CA . ALA A 1 97 ? -19.196 -5.573 35.384 1.00 97.81 97 ALA A CA 1
ATOM 761 C C . ALA A 1 97 ? -19.607 -4.429 36.326 1.00 97.81 97 ALA A C 1
ATOM 763 O O . ALA A 1 97 ? -20.215 -4.687 37.361 1.00 97.81 97 ALA A O 1
ATOM 764 N N . LYS A 1 98 ? -19.361 -3.172 35.930 1.00 97.88 98 LYS A N 1
ATOM 765 C CA . LYS A 1 98 ? -19.801 -1.985 36.684 1.00 97.88 98 LYS A CA 1
ATOM 766 C C . LYS A 1 98 ? -21.319 -1.933 36.834 1.00 97.88 98 LYS A C 1
ATOM 768 O O . LYS A 1 98 ? -21.816 -1.663 37.919 1.00 97.88 98 LYS A O 1
ATOM 773 N N . LEU A 1 99 ? -22.055 -2.224 35.761 1.00 98.00 99 LEU A N 1
ATOM 774 C CA . LEU A 1 99 ? -23.514 -2.265 35.794 1.00 98.00 99 LEU A CA 1
ATOM 775 C C . LEU A 1 99 ? -24.017 -3.337 36.768 1.00 98.00 99 LEU A C 1
ATOM 777 O O . LEU A 1 99 ? -24.886 -3.041 37.578 1.00 98.00 99 LEU A O 1
ATOM 781 N N . ALA A 1 100 ? -23.428 -4.536 36.758 1.00 97.69 100 ALA A N 1
ATOM 782 C CA . ALA A 1 100 ? -23.784 -5.594 37.702 1.00 97.69 100 ALA A CA 1
ATOM 783 C C . ALA A 1 100 ? -23.483 -5.209 39.165 1.00 97.69 100 ALA A C 1
ATOM 785 O O . ALA A 1 100 ? -24.284 -5.492 40.055 1.00 97.69 100 ALA A O 1
ATOM 786 N N . GLU A 1 101 ? -22.353 -4.543 39.420 1.00 97.94 101 GLU A N 1
ATOM 787 C CA . GLU A 1 101 ? -21.996 -4.055 40.757 1.00 97.94 101 GLU A CA 1
ATOM 788 C C . GLU A 1 101 ? -22.989 -2.992 41.257 1.00 97.94 101 GLU A C 1
ATOM 790 O O . GLU A 1 101 ? -23.481 -3.075 42.385 1.00 97.94 101 GLU A O 1
ATOM 795 N N . GLU A 1 102 ? -23.329 -2.016 40.413 1.00 97.25 102 GLU A N 1
ATOM 796 C CA . GLU A 1 102 ? -24.300 -0.970 40.746 1.00 97.25 102 GLU A CA 1
ATOM 797 C C . GLU A 1 102 ? -25.719 -1.527 40.923 1.00 97.25 102 GLU A C 1
ATOM 799 O O . GLU A 1 102 ? -26.427 -1.141 41.857 1.00 97.25 102 GLU A O 1
ATOM 804 N N . GLU A 1 103 ? -26.131 -2.494 40.098 1.00 97.56 103 GLU A N 1
ATOM 805 C CA . GLU A 1 103 ? -27.391 -3.218 40.285 1.00 97.56 103 GLU A CA 1
ATOM 806 C C . GLU A 1 103 ? -27.429 -3.949 41.632 1.00 97.56 103 GLU A C 1
ATOM 808 O O . GLU A 1 103 ? -28.455 -3.927 42.321 1.00 97.56 103 GLU A O 1
ATOM 813 N N . GLU A 1 104 ? -26.316 -4.557 42.056 1.00 97.62 104 GLU A N 1
ATOM 814 C CA . GLU A 1 104 ? -26.239 -5.222 43.353 1.00 97.62 104 GLU A CA 1
ATOM 815 C C . GLU A 1 104 ? -26.324 -4.228 44.519 1.00 97.62 104 GLU A C 1
ATOM 817 O O . GLU A 1 104 ? -27.076 -4.462 45.472 1.00 97.62 104 GLU A O 1
ATOM 822 N N . LYS A 1 105 ? -25.605 -3.100 44.442 1.00 97.81 105 LYS A N 1
ATOM 823 C CA . LYS A 1 105 ? -25.687 -2.016 45.436 1.00 97.81 105 LYS A CA 1
ATOM 824 C C . LYS A 1 105 ? -27.113 -1.490 45.554 1.00 97.81 105 LYS A C 1
ATOM 826 O O . LYS A 1 105 ? -27.652 -1.396 46.657 1.00 97.81 105 LYS A O 1
ATOM 831 N N . LEU A 1 106 ? -27.758 -1.226 44.420 1.00 97.50 106 LEU A N 1
ATOM 832 C CA . LEU A 1 106 ? -29.140 -0.764 44.364 1.00 97.50 106 LEU A CA 1
ATOM 833 C C . LEU A 1 106 ? -30.111 -1.808 44.932 1.00 97.50 106 LEU A C 1
ATOM 835 O O . LEU A 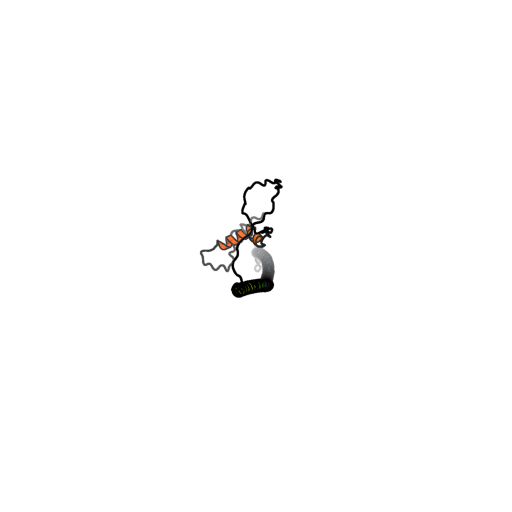1 106 ? -31.044 -1.450 45.654 1.00 97.50 106 LEU A O 1
ATOM 839 N N . ARG A 1 107 ? -29.889 -3.103 44.672 1.00 98.00 107 ARG A N 1
ATOM 840 C CA . ARG A 1 107 ? -30.669 -4.189 45.286 1.00 98.00 107 ARG A CA 1
ATOM 841 C C . ARG A 1 107 ? -30.519 -4.187 46.809 1.00 98.00 107 ARG A C 1
ATOM 843 O O . ARG A 1 107 ? -31.532 -4.249 47.503 1.00 98.00 107 ARG A O 1
ATOM 850 N N . ARG A 1 108 ? -29.293 -4.082 47.335 1.00 97.94 108 ARG A N 1
ATOM 851 C CA . ARG A 1 108 ? -29.028 -4.038 48.786 1.00 97.94 108 ARG A CA 1
ATOM 852 C C . ARG A 1 108 ? -29.702 -2.831 49.441 1.00 97.94 108 ARG A C 1
ATOM 854 O O . ARG A 1 108 ? -30.442 -3.013 50.403 1.00 97.94 108 ARG A O 1
ATOM 861 N N . ALA A 1 109 ? -29.558 -1.640 48.859 1.00 98.00 109 ALA A N 1
ATOM 862 C CA . ALA A 1 109 ? -30.203 -0.424 49.354 1.00 98.00 109 ALA A CA 1
ATOM 863 C C . ALA A 1 109 ? -31.742 -0.534 49.352 1.00 98.00 109 ALA A C 1
ATOM 865 O O . ALA A 1 109 ? -32.406 -0.124 50.308 1.00 98.00 109 ALA A O 1
ATOM 866 N N . LYS A 1 110 ? -32.336 -1.150 48.317 1.00 97.50 110 LYS A N 1
ATOM 867 C CA . LYS A 1 110 ? -33.783 -1.432 48.277 1.00 97.50 110 LYS A CA 1
ATOM 868 C C . LYS A 1 110 ? -34.207 -2.424 49.359 1.00 97.50 110 LYS A C 1
ATOM 870 O O . LYS A 1 110 ? -35.250 -2.235 49.984 1.00 97.50 110 LYS A O 1
ATOM 875 N N . GLU A 1 111 ? -33.426 -3.477 49.587 1.00 97.81 111 GLU A N 1
ATOM 876 C CA . GLU A 1 111 ? -33.702 -4.468 50.631 1.00 97.81 111 GLU A CA 1
ATOM 877 C C . GLU A 1 111 ? -33.611 -3.871 52.033 1.00 97.81 111 GLU A C 1
ATOM 879 O O . GLU A 1 111 ? -34.490 -4.128 52.853 1.00 97.81 111 GLU A O 1
ATOM 884 N N . GLU A 1 112 ? -32.597 -3.052 52.301 1.00 97.50 112 GLU A N 1
ATOM 885 C CA . GLU A 1 112 ? -32.449 -2.311 53.556 1.00 97.50 112 GLU A CA 1
ATOM 886 C C . GLU A 1 112 ? -33.609 -1.344 53.777 1.00 97.50 112 GLU A C 1
ATOM 888 O O . GLU A 1 112 ? -34.243 -1.388 54.830 1.00 97.50 112 GLU A O 1
ATOM 893 N N . THR A 1 113 ? -33.974 -0.559 52.759 1.00 97.44 113 THR A N 1
ATOM 894 C CA . THR A 1 113 ? -35.145 0.330 52.819 1.00 97.44 113 THR A CA 1
ATOM 895 C C . THR A 1 113 ? -36.420 -0.454 53.136 1.00 97.44 113 THR A C 1
ATOM 897 O O . THR A 1 113 ? -37.191 -0.073 54.017 1.00 97.44 113 THR A O 1
ATOM 900 N N . ARG A 1 114 ? -36.636 -1.599 52.471 1.00 97.75 114 ARG A N 1
ATOM 901 C CA . ARG A 1 114 ? -37.799 -2.461 52.727 1.00 97.75 114 ARG A CA 1
ATOM 902 C C . ARG A 1 114 ? -37.797 -3.002 54.157 1.00 97.75 114 ARG A C 1
ATOM 904 O O . ARG A 1 114 ? -38.850 -3.022 54.790 1.00 97.75 114 ARG A O 1
ATOM 911 N N . ARG A 1 115 ? -36.638 -3.433 54.665 1.00 97.50 115 ARG A N 1
ATOM 912 C CA . ARG A 1 115 ? -36.483 -3.910 56.049 1.00 97.50 115 ARG A CA 1
ATOM 913 C C . ARG A 1 115 ? -36.790 -2.806 57.057 1.00 97.50 115 ARG A C 1
ATOM 915 O O . ARG A 1 115 ? -37.514 -3.069 58.009 1.00 97.50 115 ARG A O 1
ATOM 922 N N . PHE A 1 116 ? -36.294 -1.590 56.832 1.00 97.94 116 PHE A N 1
ATOM 923 C CA . PHE A 1 116 ? -36.570 -0.444 57.698 1.00 97.94 116 PHE A CA 1
ATOM 924 C C . PHE A 1 116 ? -38.068 -0.136 57.756 1.00 97.94 116 PHE A C 1
ATOM 926 O O . PH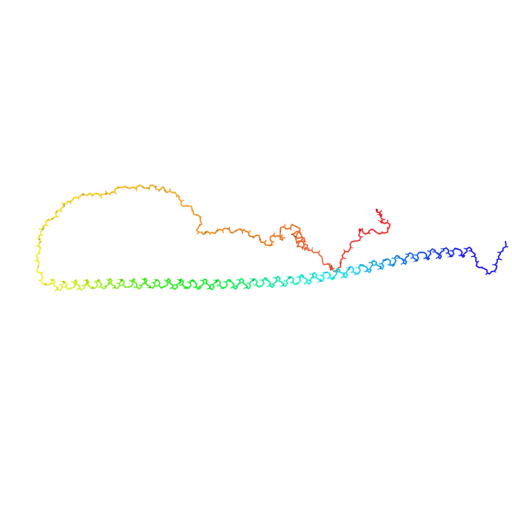E A 1 116 ? -38.634 -0.091 58.842 1.00 97.94 116 PHE A O 1
ATOM 933 N N . VAL A 1 117 ? -38.736 -0.034 56.600 1.00 97.62 117 VAL A N 1
ATOM 934 C CA . VAL A 1 117 ? -40.188 0.205 56.539 1.00 97.62 117 VAL A CA 1
ATOM 935 C C . VAL A 1 117 ? -40.968 -0.884 57.282 1.00 97.62 117 VAL A C 1
ATOM 937 O O . VAL A 1 117 ? -41.884 -0.566 58.036 1.00 97.62 117 VAL A O 1
ATOM 940 N N . GLN A 1 118 ? -40.598 -2.158 57.118 1.00 97.50 118 GLN A N 1
ATOM 941 C CA . GLN A 1 118 ? -41.232 -3.269 57.840 1.00 97.50 118 GLN A CA 1
ATOM 942 C C . GLN A 1 118 ? -41.015 -3.178 59.356 1.00 97.50 118 GLN A C 1
ATOM 944 O O . GLN A 1 118 ? -41.965 -3.345 60.116 1.00 97.50 118 GLN A O 1
ATOM 949 N N . ALA A 1 119 ? -39.793 -2.875 59.801 1.00 96.88 119 ALA A N 1
ATOM 950 C CA . ALA A 1 119 ? -39.488 -2.698 61.218 1.00 96.88 119 ALA A CA 1
ATOM 951 C C . ALA A 1 119 ? -40.264 -1.516 61.823 1.00 96.88 119 ALA A C 1
ATOM 953 O O . ALA A 1 119 ? -40.845 -1.651 62.897 1.00 96.88 119 ALA A O 1
ATOM 954 N N . SER A 1 120 ? -40.345 -0.382 61.119 1.00 96.69 120 SER A N 1
ATOM 955 C CA . SER A 1 120 ? -41.145 0.769 61.551 1.00 96.69 120 SER A CA 1
ATOM 956 C C . SER A 1 120 ? -42.636 0.437 61.633 1.00 96.69 120 SER A C 1
ATOM 958 O O . SER A 1 120 ? -43.291 0.827 62.595 1.00 96.69 120 SER A O 1
ATOM 960 N N . GLN A 1 121 ? -43.180 -0.307 60.663 1.00 96.31 121 GLN A N 1
ATOM 961 C CA . GLN A 1 121 ? -44.575 -0.762 60.699 1.00 96.31 121 GLN A CA 1
ATOM 962 C C . GLN A 1 121 ? -44.853 -1.685 61.890 1.00 96.31 121 GLN A C 1
ATOM 964 O O . GLN A 1 121 ? -45.894 -1.547 62.528 1.00 96.31 121 GLN A O 1
ATOM 969 N N . GLU A 1 122 ? -43.933 -2.596 62.211 1.00 96.69 122 GLU A N 1
ATOM 970 C CA . GLU A 1 122 ? -44.064 -3.487 63.367 1.00 96.69 122 GLU A CA 1
ATOM 971 C C . GLU A 1 122 ? -44.027 -2.706 64.685 1.00 96.69 122 GLU A C 1
ATOM 973 O O . GLU A 1 122 ? -44.883 -2.914 65.539 1.00 96.69 122 GLU A O 1
ATOM 978 N N . ILE A 1 123 ? -43.114 -1.739 64.823 1.00 96.88 123 ILE A N 1
ATOM 979 C CA . ILE A 1 123 ? -43.068 -0.842 65.988 1.00 96.88 123 ILE A CA 1
ATOM 980 C C . ILE A 1 123 ? -44.396 -0.085 66.128 1.00 96.88 123 ILE A C 1
ATOM 982 O O . ILE A 1 123 ? -44.999 -0.090 67.200 1.00 96.88 123 ILE A O 1
ATOM 986 N N . LEU A 1 124 ? -44.909 0.511 65.044 1.00 95.00 124 LEU A N 1
ATOM 987 C CA . 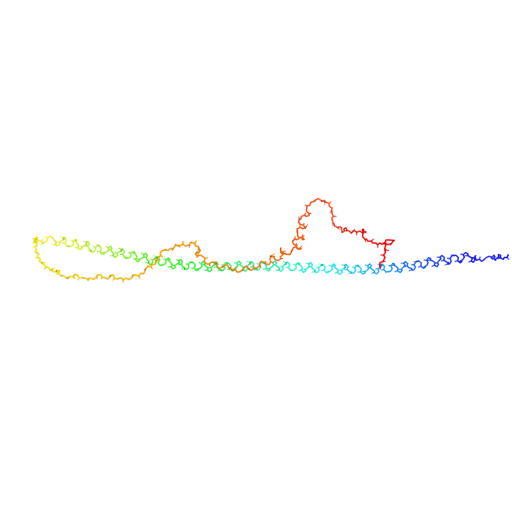LEU A 1 124 ? -46.207 1.197 65.060 1.00 95.00 124 LEU A CA 1
ATOM 988 C C . LEU A 1 124 ? -47.355 0.252 65.450 1.00 95.00 124 LEU A C 1
ATOM 990 O O . LEU A 1 124 ? -48.238 0.642 66.213 1.00 95.00 124 LEU A O 1
ATOM 994 N N . ARG A 1 125 ? -47.332 -1.000 64.982 1.00 96.25 125 ARG A N 1
ATOM 995 C CA . ARG A 1 125 ? -48.314 -2.031 65.348 1.00 96.25 125 ARG A CA 1
ATOM 996 C C . ARG A 1 125 ? -48.229 -2.396 66.832 1.00 96.25 125 ARG A C 1
ATOM 998 O O . ARG A 1 125 ? -49.264 -2.526 67.485 1.00 96.25 125 ARG A O 1
ATOM 1005 N N . GLN A 1 126 ? -47.018 -2.518 67.373 1.00 95.69 126 GLN A N 1
ATOM 1006 C CA . GLN A 1 126 ? -46.784 -2.762 68.796 1.00 95.69 126 GLN A CA 1
ATOM 1007 C C . GLN A 1 126 ? -47.316 -1.606 69.646 1.00 95.69 126 GLN A C 1
ATOM 1009 O O . GLN A 1 126 ? -48.081 -1.857 70.577 1.00 95.69 126 GLN A O 1
ATOM 1014 N N . HIS A 1 127 ? -47.009 -0.355 69.284 1.00 94.62 127 HIS A N 1
ATOM 1015 C CA . HIS A 1 127 ? -47.552 0.829 69.956 1.00 94.62 127 HIS A CA 1
ATOM 1016 C C . HIS A 1 127 ? -49.083 0.875 69.905 1.00 94.62 127 HIS A C 1
ATOM 1018 O O . HIS A 1 127 ? -49.709 1.103 70.937 1.00 94.62 127 HIS A O 1
ATOM 1024 N N . ALA A 1 128 ? -49.694 0.596 68.750 1.00 93.06 128 ALA A N 1
ATOM 1025 C CA . ALA A 1 128 ? -51.151 0.536 68.626 1.00 93.06 128 ALA A CA 1
ATOM 1026 C C . ALA A 1 128 ? -51.761 -0.528 69.558 1.00 93.06 128 ALA A C 1
ATOM 1028 O O . ALA A 1 128 ? -52.691 -0.234 70.302 1.00 93.06 128 ALA A O 1
ATOM 1029 N N . SER A 1 129 ? -51.184 -1.735 69.593 1.00 92.00 129 SER A N 1
ATOM 1030 C CA . SER A 1 129 ? -51.652 -2.808 70.482 1.00 92.00 129 SER A CA 1
ATOM 1031 C C . SER A 1 129 ? -51.444 -2.503 71.971 1.00 92.00 129 SER A C 1
ATOM 1033 O O . SER A 1 129 ? -52.197 -2.983 72.814 1.00 92.00 129 SER A O 1
ATOM 1035 N N . PHE A 1 130 ? -50.420 -1.714 72.315 1.00 92.31 130 PHE A N 1
ATOM 1036 C CA . PHE A 1 130 ? -50.182 -1.260 73.683 1.00 92.31 130 PHE A CA 1
ATOM 1037 C C . PHE A 1 130 ? -51.227 -0.229 74.113 1.00 92.31 130 PHE A C 1
ATOM 1039 O O . PHE A 1 130 ? -51.763 -0.350 75.211 1.00 92.31 130 PHE A O 1
ATOM 1046 N N . LEU A 1 131 ? -51.559 0.731 73.243 1.00 90.75 131 LEU A N 1
ATOM 1047 C CA . LEU A 1 131 ? -52.627 1.702 73.497 1.00 90.75 131 LEU A CA 1
ATOM 1048 C C . LEU A 1 131 ? -53.986 1.013 73.675 1.00 90.75 131 LEU A C 1
ATOM 1050 O O . LEU A 1 131 ? -54.681 1.311 74.637 1.00 90.75 131 LEU A O 1
ATOM 1054 N N . GLU A 1 132 ? -54.317 0.025 72.840 1.00 89.62 132 GLU A N 1
ATOM 1055 C CA . GLU A 1 132 ? -55.524 -0.800 73.008 1.00 89.62 132 GLU A CA 1
ATOM 1056 C C . GLU A 1 132 ? -55.513 -1.551 74.354 1.00 89.62 132 GLU A C 1
ATOM 1058 O O . GLU A 1 132 ? -56.529 -1.680 75.034 1.00 89.62 132 GLU A O 1
ATOM 1063 N N . ARG A 1 133 ? -54.346 -2.030 74.800 1.00 88.56 133 ARG A N 1
ATOM 1064 C CA . ARG A 1 133 ? -54.199 -2.696 76.103 1.00 88.56 133 ARG A CA 1
ATOM 1065 C C . ARG A 1 133 ? -54.357 -1.723 77.278 1.00 88.56 133 ARG A C 1
ATOM 1067 O O . ARG A 1 133 ? -54.918 -2.117 78.295 1.00 88.56 133 ARG A O 1
ATOM 1074 N N . LEU A 1 134 ? -53.894 -0.477 77.136 1.00 84.06 134 LEU A N 1
ATOM 1075 C CA . LEU A 1 134 ? -54.134 0.595 78.105 1.00 84.06 134 LEU A CA 1
ATOM 1076 C C . LEU A 1 134 ? -55.604 1.007 78.146 1.00 84.06 134 LEU A C 1
ATOM 1078 O O . LEU A 1 134 ? -56.124 1.188 79.236 1.00 84.06 134 LEU A O 1
ATOM 1082 N N . GLU A 1 135 ? -56.286 1.106 77.006 1.00 82.00 135 GLU A N 1
ATOM 1083 C CA . GLU A 1 135 ? -57.730 1.375 76.946 1.00 82.00 135 GLU A CA 1
ATOM 1084 C C . GLU A 1 135 ? -58.528 0.283 77.676 1.00 82.00 135 GLU A C 1
ATOM 1086 O O . GLU A 1 135 ? -59.414 0.578 78.474 1.00 82.00 135 GLU A O 1
ATOM 1091 N N . ASN A 1 136 ? -58.131 -0.981 77.505 1.00 77.56 136 ASN A N 1
ATOM 1092 C CA . ASN A 1 136 ? -58.722 -2.109 78.226 1.00 77.56 136 ASN A CA 1
ATOM 1093 C C . ASN A 1 136 ? -58.400 -2.124 79.739 1.00 77.56 136 ASN A C 1
ATOM 1095 O O . ASN A 1 136 ? -59.185 -2.670 80.509 1.00 77.56 136 ASN A O 1
ATOM 1099 N N . LEU A 1 137 ? -57.277 -1.536 80.180 1.00 67.19 137 LEU A N 1
ATOM 1100 C CA . LEU A 1 137 ? -56.941 -1.342 81.605 1.00 67.19 137 LEU A CA 1
ATOM 1101 C C . LEU A 1 137 ? -57.600 -0.083 82.202 1.00 67.19 137 LEU A C 1
ATOM 1103 O O . LEU A 1 137 ? -57.922 -0.045 83.387 1.00 67.19 137 LEU A O 1
ATOM 1107 N N . GLY A 1 138 ? -57.805 0.949 81.382 1.00 53.97 138 GLY A N 1
ATOM 1108 C CA . GLY A 1 138 ? -58.357 2.255 81.747 1.00 53.97 138 GLY A CA 1
ATOM 1109 C C . GLY A 1 138 ? -59.856 2.247 82.043 1.00 53.97 138 GLY A C 1
ATOM 1110 O O . GLY A 1 138 ? -60.403 3.273 82.433 1.00 53.97 138 GLY A O 1
ATOM 1111 N N . LEU A 1 139 ? -60.518 1.094 81.925 1.00 52.25 139 LEU A N 1
ATOM 1112 C CA . LEU A 1 139 ? -61.873 0.890 82.437 1.00 52.25 139 LEU A CA 1
ATOM 1113 C C . LEU A 1 139 ? -61.917 0.607 83.953 1.00 52.25 139 LEU A C 1
ATOM 1115 O O . LEU A 1 139 ? -63.013 0.481 84.496 1.00 52.25 139 LEU A O 1
ATOM 1119 N N . GLU A 1 140 ? -60.774 0.548 84.656 1.00 50.12 140 GLU A N 1
ATOM 1120 C CA . GLU A 1 140 ? -60.734 0.301 86.112 1.00 50.12 140 GLU A CA 1
ATOM 1121 C C . GLU A 1 140 ? -60.146 1.421 86.987 1.00 50.12 140 GLU A C 1
ATOM 1123 O O . GLU A 1 140 ? -60.132 1.278 88.210 1.00 50.12 140 GLU A O 1
ATOM 1128 N N . THR A 1 141 ? -59.742 2.575 86.455 1.00 39.09 141 THR A N 1
ATOM 1129 C CA . THR A 1 141 ? -59.199 3.653 87.305 1.00 39.09 141 THR A CA 1
ATOM 1130 C C . THR A 1 141 ? -60.013 4.934 87.237 1.00 39.09 141 THR A C 1
ATOM 1132 O O . THR A 1 141 ? -60.008 5.663 86.250 1.00 39.09 141 THR A O 1
ATOM 1135 N N . LYS A 1 142 ? -60.703 5.158 88.358 1.00 42.72 142 LYS A N 1
ATOM 1136 C CA . LYS A 1 142 ? -61.392 6.366 88.809 1.00 42.72 142 LYS A CA 1
ATOM 1137 C C . LYS A 1 142 ? -60.495 7.608 88.717 1.00 42.72 142 LYS A C 1
ATOM 1139 O O . LYS A 1 142 ? -59.314 7.541 89.047 1.00 42.72 142 LYS A O 1
ATOM 1144 N N . GLU A 1 143 ? -61.118 8.710 88.312 1.00 44.28 143 GLU A N 1
ATOM 1145 C CA . GLU A 1 143 ? -60.597 10.080 88.289 1.00 44.28 143 GLU A CA 1
ATOM 1146 C C . GLU A 1 143 ? -60.032 10.529 89.645 1.00 44.28 143 GLU A C 1
ATOM 1148 O O . GLU A 1 143 ? -60.669 10.286 90.668 1.00 44.28 143 GLU A O 1
ATOM 1153 N N . GLU A 1 144 ? -58.905 11.253 89.623 1.00 34.56 144 GLU A N 1
ATOM 1154 C CA . GLU A 1 144 ? -58.577 12.358 90.543 1.00 34.56 144 GLU A CA 1
ATOM 1155 C C . GLU A 1 144 ? -57.390 13.184 89.974 1.00 34.56 144 GLU A C 1
ATOM 1157 O O . GLU A 1 144 ? -56.308 12.653 89.721 1.00 34.56 144 GLU A O 1
ATOM 1162 N N . GLU A 1 145 ? -57.620 14.481 89.720 1.00 35.47 145 GLU A N 1
ATOM 1163 C CA . GLU A 1 145 ? -56.604 15.524 89.445 1.00 35.47 145 GLU A CA 1
ATOM 1164 C C . GLU A 1 145 ? -56.051 16.129 90.777 1.00 35.47 145 GLU A C 1
ATOM 1166 O O . GLU A 1 145 ? -56.468 15.706 91.854 1.00 35.47 145 GLU A O 1
ATOM 1171 N N . PRO A 1 146 ? -55.252 17.222 90.772 1.00 53.19 146 PRO A N 1
ATOM 1172 C CA . PRO A 1 146 ? -53.809 17.300 90.531 1.00 53.19 146 PRO A CA 1
ATOM 1173 C C . PRO A 1 146 ? -53.059 17.863 91.770 1.00 53.19 146 PRO A C 1
ATOM 1175 O O . PRO A 1 146 ? -53.659 18.478 92.650 1.00 53.19 146 PRO A O 1
ATOM 1178 N N . ALA A 1 147 ? -51.730 17.731 91.840 1.00 36.34 147 ALA A N 1
ATOM 1179 C CA . ALA A 1 147 ? -50.924 18.448 92.836 1.00 36.34 147 ALA A CA 1
ATOM 1180 C C . ALA A 1 147 ? -49.608 18.960 92.234 1.00 36.34 147 ALA A C 1
ATOM 1182 O O . ALA A 1 147 ? -48.821 18.196 91.676 1.00 36.34 147 ALA A O 1
ATOM 1183 N N . GLU A 1 148 ? -49.423 20.276 92.344 1.00 45.88 148 GLU A N 1
ATOM 1184 C CA . GLU A 1 148 ? -48.194 21.032 92.100 1.00 45.88 148 GLU A CA 1
ATOM 1185 C C . GLU A 1 148 ? -47.066 20.584 93.039 1.00 45.88 148 GLU A C 1
ATOM 1187 O O . GLU A 1 148 ? -47.304 20.440 94.236 1.00 45.88 148 GLU A O 1
ATOM 1192 N N . GLU A 1 149 ? -45.823 20.513 92.551 1.00 40.31 149 GLU A N 1
ATOM 1193 C CA . GLU A 1 149 ? -44.681 20.970 93.352 1.00 40.31 149 GLU A CA 1
ATOM 1194 C C . GLU A 1 149 ? -43.477 21.368 92.484 1.00 40.31 149 GLU A C 1
ATOM 1196 O O . GLU A 1 149 ? -43.217 20.816 91.415 1.00 40.31 149 GLU A O 1
ATOM 1201 N N . ALA A 1 150 ? -42.795 22.406 92.955 1.00 43.56 150 ALA A N 1
ATOM 1202 C CA . ALA A 1 150 ? -41.774 23.199 92.293 1.00 43.56 150 ALA A CA 1
ATOM 1203 C C . ALA A 1 150 ? -40.382 22.540 92.240 1.00 43.56 150 ALA A C 1
ATOM 1205 O O . ALA A 1 150 ? -40.007 21.799 93.143 1.00 43.56 150 ALA A O 1
ATOM 1206 N N . ALA A 1 151 ? -39.573 22.920 91.243 1.00 39.56 151 ALA A N 1
ATOM 1207 C CA . ALA A 1 151 ? -38.103 22.887 91.300 1.00 39.56 151 ALA A CA 1
ATOM 1208 C C . ALA A 1 151 ? -37.522 23.847 90.233 1.00 39.56 151 ALA A C 1
ATOM 1210 O O . ALA A 1 151 ? -37.691 23.637 89.037 1.00 39.56 151 ALA A O 1
ATOM 1211 N N . GLU A 1 152 ? -37.101 25.045 90.648 1.00 38.09 152 GLU A N 1
ATOM 1212 C CA . GLU A 1 152 ? -35.696 25.499 90.723 1.00 38.09 152 GLU A CA 1
ATOM 1213 C C . GLU A 1 152 ? -34.957 25.712 89.379 1.00 38.09 152 GLU A C 1
ATOM 1215 O O . GLU A 1 152 ? -34.399 24.805 88.774 1.00 38.09 152 GLU A O 1
ATOM 1220 N N . THR A 1 153 ? -34.872 26.982 88.965 1.00 38.72 153 THR A N 1
ATOM 1221 C CA . THR A 1 153 ? -33.797 27.562 88.125 1.00 38.72 153 THR A CA 1
ATOM 1222 C C . THR A 1 153 ? -32.594 27.917 89.007 1.00 38.72 153 THR A C 1
ATOM 1224 O O . THR A 1 153 ? -32.849 28.435 90.101 1.00 38.72 153 THR A O 1
ATOM 1227 N N . PRO A 1 154 ? -31.313 27.738 88.595 1.00 48.34 154 PRO A N 1
ATOM 1228 C CA . PRO A 1 154 ? -30.559 28.774 87.827 1.00 48.34 154 PRO A CA 1
ATOM 1229 C C . PRO A 1 154 ? -29.324 28.204 87.039 1.00 48.34 154 PRO A C 1
ATOM 1231 O O . PRO A 1 154 ? -29.176 26.987 86.977 1.00 48.34 154 PRO A O 1
ATOM 1234 N N . PRO A 1 155 ? -28.315 28.984 86.574 1.00 48.09 155 PRO A N 1
ATOM 1235 C CA . PRO A 1 155 ? -28.288 30.207 85.763 1.00 48.09 155 PRO A CA 1
ATOM 1236 C C . PRO A 1 155 ? -27.507 30.050 84.420 1.00 48.09 155 PRO A C 1
ATOM 1238 O O . PRO A 1 155 ? -26.745 29.118 84.196 1.00 48.09 155 PRO A O 1
ATOM 1241 N N . GLU A 1 156 ? -27.725 31.025 83.538 1.00 39.97 156 GLU A N 1
ATOM 1242 C CA . GLU A 1 156 ? -26.807 31.686 82.588 1.00 39.97 156 GLU A CA 1
ATOM 1243 C C . GLU A 1 156 ? -25.325 31.224 82.502 1.00 39.97 156 GLU A C 1
ATOM 1245 O O . GLU A 1 156 ? -24.592 31.304 83.486 1.00 39.97 156 GLU A O 1
ATOM 1250 N N . ALA A 1 157 ? -24.848 30.861 81.296 1.00 40.38 157 ALA A N 1
ATOM 1251 C CA . ALA A 1 157 ? -23.822 31.611 80.536 1.00 40.38 157 ALA A CA 1
ATOM 1252 C C . ALA A 1 157 ? -23.116 30.784 79.428 1.00 40.38 157 ALA A C 1
ATOM 1254 O O . ALA A 1 157 ? -22.907 29.583 79.557 1.00 40.38 157 ALA A O 1
ATOM 1255 N N . GLN A 1 158 ? -22.631 31.527 78.421 1.00 37.75 158 GLN A N 1
ATOM 1256 C CA . GLN A 1 158 ? -21.566 31.221 77.442 1.00 37.75 158 GLN A CA 1
ATOM 1257 C C . GLN A 1 158 ? -21.997 30.769 76.038 1.00 37.75 158 GLN A C 1
ATOM 1259 O O . GLN A 1 158 ? -21.910 29.611 75.642 1.00 37.75 158 GLN A O 1
ATOM 1264 N N . GLN A 1 159 ? -22.345 31.782 75.241 1.00 45.12 159 GLN A N 1
ATOM 1265 C CA . GLN A 1 159 ? -21.873 31.876 73.858 1.00 45.12 159 GLN A CA 1
ATOM 1266 C C . GLN A 1 159 ? -20.334 31.874 73.828 1.00 45.12 159 GLN A C 1
ATOM 1268 O O . GLN A 1 159 ? -19.710 32.453 74.721 1.00 45.12 159 GLN A O 1
ATOM 1273 N N . PRO A 1 160 ? -19.737 31.353 72.751 1.00 46.09 160 PRO A N 1
ATOM 1274 C CA . PRO A 1 160 ? -18.534 31.957 72.207 1.00 46.09 160 PRO A CA 1
ATOM 1275 C C . PRO A 1 160 ? -18.799 32.511 70.798 1.00 46.09 160 PRO A C 1
ATOM 1277 O O . PRO A 1 160 ? -19.064 31.771 69.853 1.00 46.09 160 PRO A O 1
ATOM 1280 N N . GLU A 1 161 ? -18.689 33.833 70.671 1.00 35.72 161 GLU A N 1
ATOM 1281 C CA . GLU A 1 161 ? -17.983 34.459 69.543 1.00 35.72 161 GLU A CA 1
ATOM 1282 C C . GLU A 1 161 ? -16.491 34.048 69.684 1.00 35.72 161 GLU A C 1
ATOM 1284 O O . GLU A 1 161 ? -16.046 33.794 70.800 1.00 35.72 161 GLU A O 1
ATOM 1289 N N . THR A 1 162 ? -15.628 33.848 68.690 1.00 31.56 162 THR A N 1
ATOM 1290 C CA . THR A 1 162 ? -15.318 34.523 67.421 1.00 31.56 162 THR A CA 1
ATOM 1291 C C . THR A 1 162 ? -14.287 33.652 66.681 1.00 31.56 162 THR A C 1
ATOM 1293 O O . THR A 1 162 ? -13.495 33.001 67.352 1.00 31.56 162 THR A O 1
ATOM 1296 N N . GLU A 1 163 ? -14.224 33.721 65.346 1.00 36.09 163 GLU A N 1
ATOM 1297 C CA . GLU A 1 163 ? -12.989 33.905 64.535 1.00 36.09 163 GLU A CA 1
ATOM 1298 C C . GLU A 1 163 ? -13.366 33.757 63.046 1.00 36.09 163 GLU A C 1
ATOM 1300 O O . GLU A 1 163 ? -13.669 32.679 62.549 1.00 36.09 163 GLU A O 1
ATOM 1305 N N . THR A 1 164 ? -13.667 34.867 62.368 1.00 32.81 164 THR A N 1
ATOM 1306 C CA . THR A 1 164 ? -12.778 35.517 61.382 1.00 32.81 164 THR A CA 1
ATOM 1307 C C . THR A 1 164 ? -12.188 34.583 60.324 1.00 32.81 164 THR A C 1
ATOM 1309 O O . THR A 1 164 ? -11.119 34.016 60.514 1.00 32.81 164 THR A O 1
ATOM 1312 N N . ALA A 1 165 ? -12.803 34.573 59.143 1.00 33.72 165 ALA A N 1
ATOM 1313 C CA . ALA A 1 165 ? -12.075 34.618 57.878 1.00 33.72 165 ALA A CA 1
ATOM 1314 C C . ALA A 1 165 ? -13.011 35.183 56.807 1.00 33.72 165 ALA A C 1
ATOM 1316 O O . ALA A 1 165 ? -13.934 34.518 56.342 1.00 33.72 165 ALA A O 1
ATOM 1317 N N . ALA A 1 166 ? -12.785 36.448 56.465 1.00 36.03 166 ALA A N 1
ATOM 1318 C CA . ALA A 1 166 ? -13.285 37.032 55.239 1.00 36.03 166 ALA A CA 1
ATOM 1319 C C . ALA A 1 166 ? -12.670 36.271 54.055 1.00 36.03 166 ALA A C 1
ATOM 1321 O O . ALA A 1 166 ? -11.449 36.152 53.964 1.00 36.03 166 ALA A O 1
ATOM 1322 N N . ALA A 1 167 ? -13.514 35.769 53.164 1.00 33.00 167 ALA A N 1
ATOM 1323 C CA . ALA A 1 167 ? -13.131 35.431 51.806 1.00 33.00 167 ALA A CA 1
ATOM 1324 C C . ALA A 1 167 ? -14.154 36.116 50.902 1.00 33.00 167 ALA A C 1
ATOM 1326 O O . ALA A 1 167 ? -15.338 35.784 50.925 1.00 33.00 167 ALA A O 1
ATOM 1327 N N . GLU A 1 168 ? -13.679 37.149 50.214 1.00 38.69 168 GLU A N 1
ATOM 1328 C CA . GLU A 1 168 ? -14.393 37.880 49.178 1.00 38.69 168 GLU A CA 1
ATOM 1329 C C . GLU A 1 168 ? -14.869 36.927 48.076 1.00 38.69 168 GLU A C 1
ATOM 1331 O O . GLU A 1 168 ? -14.144 36.037 47.628 1.00 38.69 168 GLU A O 1
ATOM 1336 N N . GLU A 1 169 ? -16.107 37.148 47.644 1.00 39.06 169 GLU A N 1
ATOM 1337 C CA . GLU A 1 169 ? -16.628 36.694 46.362 1.00 39.06 169 GLU A CA 1
ATOM 1338 C C . GLU A 1 169 ? -15.931 37.446 45.217 1.00 39.06 169 GLU A C 1
ATOM 1340 O O . GLU A 1 169 ? -15.896 38.672 45.224 1.00 39.06 169 GLU A O 1
ATOM 1345 N N . GLU A 1 170 ? -15.480 36.722 44.190 1.00 40.09 170 GLU A N 1
ATOM 1346 C CA . GLU A 1 170 ? -15.535 37.156 42.786 1.00 40.09 170 GLU A CA 1
ATOM 1347 C C . GLU A 1 170 ? -15.505 35.922 41.848 1.00 40.09 170 GLU A C 1
ATOM 1349 O O . GLU A 1 170 ? -15.179 34.815 42.288 1.00 40.09 170 GLU A O 1
ATOM 1354 N N . PRO A 1 171 ? -15.969 36.051 40.589 1.00 43.53 171 PRO A N 1
ATOM 1355 C CA . PRO A 1 171 ? -16.880 35.083 39.988 1.00 43.53 171 PRO A CA 1
ATOM 1356 C C . PRO A 1 171 ? -16.220 33.952 39.194 1.00 43.53 171 PRO A C 1
ATOM 1358 O O . PRO A 1 171 ? -15.107 34.041 38.681 1.00 43.53 171 PRO A O 1
ATOM 1361 N N . ALA A 1 172 ? -17.020 32.899 39.026 1.00 43.53 172 ALA A N 1
ATOM 1362 C CA . ALA A 1 172 ? -16.826 31.810 38.085 1.00 43.53 172 ALA A CA 1
ATOM 1363 C C . ALA A 1 172 ? -16.541 32.315 36.657 1.00 43.53 172 ALA A C 1
ATOM 1365 O O . ALA A 1 172 ? -17.371 32.997 36.054 1.00 43.53 172 ALA A O 1
ATOM 1366 N N . ASN A 1 173 ? -15.400 31.900 36.103 1.00 42.91 173 ASN A N 1
ATOM 1367 C CA . ASN A 1 173 ? -15.140 31.919 34.668 1.00 42.91 173 ASN A CA 1
ATOM 1368 C C . ASN A 1 173 ? -15.411 30.503 34.118 1.00 42.91 173 ASN A C 1
ATOM 1370 O O . ASN A 1 173 ? -14.816 29.549 34.630 1.00 42.91 173 ASN A O 1
ATOM 1374 N N . PRO A 1 174 ? -16.330 30.320 33.155 1.00 51.66 174 PRO A N 1
ATOM 1375 C CA . PRO A 1 174 ? -16.715 29.008 32.674 1.00 51.66 174 PRO A CA 1
ATOM 1376 C C . PRO A 1 174 ? -15.883 28.662 31.444 1.00 51.66 174 PRO A C 1
ATOM 1378 O O . PRO A 1 174 ? -16.310 28.943 30.336 1.00 51.66 174 PRO A O 1
ATOM 1381 N N . ASP A 1 175 ? -14.732 28.025 31.626 1.00 42.59 175 ASP A N 1
ATOM 1382 C CA . ASP A 1 175 ? -14.071 27.335 30.521 1.00 42.59 175 ASP A CA 1
ATOM 1383 C C . ASP A 1 175 ? -13.444 26.020 31.008 1.00 42.59 175 ASP A C 1
ATOM 1385 O O . ASP A 1 175 ? -12.492 25.990 31.783 1.00 42.59 175 ASP A O 1
ATOM 1389 N N . ASP A 1 176 ? -14.041 24.946 30.490 1.00 42.06 176 ASP A N 1
ATOM 1390 C CA . ASP A 1 176 ? -13.452 23.638 30.202 1.00 42.06 176 ASP A CA 1
ATOM 1391 C C . ASP A 1 176 ? -13.276 22.593 31.337 1.00 42.06 176 ASP A C 1
ATOM 1393 O O . ASP A 1 176 ? -12.236 22.517 31.993 1.00 42.06 176 ASP A O 1
ATOM 1397 N N . PRO A 1 177 ? -14.260 21.687 31.543 1.00 43.41 177 PRO A N 1
ATOM 1398 C CA . PRO A 1 177 ? -14.115 20.521 32.414 1.00 43.41 177 PRO A CA 1
ATOM 1399 C C . PRO A 1 177 ? -13.469 19.310 31.713 1.00 43.41 177 PRO A C 1
ATOM 1401 O O . PRO A 1 177 ? -13.356 18.247 32.327 1.00 43.41 177 PRO A O 1
ATOM 1404 N N . PHE A 1 178 ? -13.049 19.422 30.448 1.00 44.34 178 PHE A N 1
ATOM 1405 C CA . PHE A 1 178 ? -12.429 18.323 29.714 1.00 44.34 178 PHE A CA 1
ATOM 1406 C C . PHE A 1 178 ? -10.982 18.665 29.383 1.00 44.34 178 PHE A C 1
ATOM 1408 O O . PHE A 1 178 ? -10.685 19.221 28.337 1.00 44.34 178 PHE A O 1
ATOM 1415 N N . GLY A 1 179 ? -10.063 18.262 30.265 1.00 42.34 179 GLY A N 1
ATOM 1416 C CA . GLY A 1 179 ? -8.619 18.339 30.042 1.00 42.34 179 GLY A CA 1
ATOM 1417 C C . GLY A 1 179 ? -8.157 17.564 28.801 1.00 42.34 179 GLY A C 1
ATOM 1418 O O . GLY A 1 179 ? -7.633 16.456 28.908 1.00 42.34 179 GLY A O 1
ATOM 1419 N N . MET A 1 180 ? -8.324 18.160 27.622 1.00 39.22 180 MET A N 1
ATOM 1420 C CA . MET A 1 180 ? -7.666 17.769 26.385 1.00 39.22 180 MET A CA 1
ATOM 1421 C C . MET A 1 180 ? -6.372 18.564 26.268 1.00 39.22 180 MET A C 1
ATOM 1423 O O . MET A 1 180 ? -6.338 19.705 25.817 1.00 39.22 180 MET A O 1
ATOM 1427 N N . HIS A 1 181 ? -5.274 17.929 26.663 1.00 37.00 181 HIS A N 1
ATOM 1428 C CA . HIS A 1 181 ? -3.963 18.353 26.208 1.00 37.00 181 HIS A CA 1
ATOM 1429 C C . HIS A 1 181 ? -3.890 18.161 24.691 1.00 37.00 181 HIS A C 1
ATOM 1431 O O . HIS A 1 181 ? -3.969 17.037 24.195 1.00 37.00 181 HIS A O 1
ATOM 1437 N N . SER A 1 182 ? -3.735 19.263 23.960 1.00 37.44 182 SER A N 1
ATOM 1438 C CA . SER A 1 182 ? -3.382 19.259 22.545 1.00 37.44 182 SER A CA 1
ATOM 1439 C C . SER A 1 182 ? -2.074 18.486 22.355 1.00 37.44 182 SER A C 1
ATOM 1441 O O . SER A 1 182 ? -1.015 18.919 22.813 1.00 37.44 182 SER A O 1
ATOM 1443 N N . ALA A 1 183 ? -2.152 17.327 21.703 1.00 37.50 183 ALA A N 1
ATOM 1444 C CA . ALA A 1 183 ? -0.984 16.600 21.221 1.00 37.50 183 ALA A CA 1
ATOM 1445 C C . ALA A 1 183 ? -0.244 17.450 20.166 1.00 37.50 183 ALA A C 1
ATOM 1447 O O . ALA A 1 183 ? -0.894 18.202 19.431 1.00 37.50 183 ALA A O 1
ATOM 1448 N N . PRO A 1 184 ? 1.094 17.364 20.066 1.00 40.81 184 PRO A N 1
ATOM 1449 C CA . PRO A 1 184 ? 1.812 18.055 19.008 1.00 40.81 184 PRO A CA 1
ATOM 1450 C C . PRO A 1 184 ? 1.404 17.444 17.665 1.00 40.81 184 PRO A C 1
ATOM 1452 O O . PRO A 1 184 ? 1.333 16.224 17.528 1.00 40.81 184 PRO A O 1
ATOM 1455 N N . ALA A 1 185 ? 1.106 18.301 16.690 1.00 46.22 185 ALA A N 1
ATOM 1456 C CA . ALA A 1 185 ? 0.793 17.896 15.330 1.00 46.22 185 ALA A CA 1
ATOM 1457 C C . ALA A 1 185 ? 1.985 17.128 14.734 1.00 46.22 185 ALA A C 1
ATOM 1459 O O . ALA A 1 185 ? 3.010 17.721 14.397 1.00 46.22 185 ALA A O 1
ATOM 1460 N N . GLU A 1 186 ? 1.861 15.806 14.633 1.00 52.41 186 GLU A N 1
ATOM 1461 C CA . GLU A 1 186 ? 2.701 15.012 13.744 1.00 52.41 186 GLU A CA 1
ATOM 1462 C C . GLU A 1 186 ? 2.304 15.368 12.308 1.00 52.41 186 GLU A C 1
ATOM 1464 O O . GLU A 1 186 ? 1.136 15.271 11.933 1.00 52.41 186 GLU A O 1
ATOM 1469 N N . GLU A 1 187 ? 3.268 15.862 11.531 1.00 50.09 187 GLU A N 1
ATOM 1470 C CA . GLU A 1 187 ? 3.059 16.231 10.134 1.00 50.09 187 GLU A CA 1
ATOM 1471 C C . GLU A 1 187 ? 2.581 15.014 9.331 1.00 50.09 187 GLU A C 1
ATOM 1473 O O . GLU A 1 187 ? 3.279 14.000 9.236 1.00 50.09 187 GLU A O 1
ATOM 1478 N N . ASP A 1 188 ? 1.405 15.145 8.716 1.00 55.75 188 ASP A N 1
ATOM 1479 C CA . ASP A 1 188 ? 0.857 14.168 7.784 1.00 55.75 188 ASP A CA 1
ATOM 1480 C C . ASP A 1 188 ? 1.875 13.929 6.646 1.00 55.75 188 ASP A C 1
ATOM 1482 O O . ASP A 1 188 ? 2.321 14.885 6.000 1.00 55.75 188 ASP A O 1
ATOM 1486 N N . PRO A 1 189 ? 2.258 12.679 6.322 1.00 55.12 189 PRO A N 1
ATOM 1487 C CA . PRO A 1 189 ? 3.245 12.397 5.272 1.00 55.12 189 PRO A CA 1
ATOM 1488 C C . PRO A 1 189 ? 2.798 12.869 3.875 1.00 55.12 189 PRO A C 1
ATOM 1490 O O . PRO A 1 189 ? 3.619 12.965 2.961 1.00 55.12 189 PRO A O 1
ATOM 1493 N N . PHE A 1 190 ? 1.515 13.208 3.713 1.00 47.00 190 PHE A N 1
ATOM 1494 C CA . PHE A 1 190 ? 0.939 13.782 2.499 1.00 47.00 190 PHE A CA 1
ATOM 1495 C C . PHE A 1 190 ? 1.185 15.291 2.347 1.00 47.00 190 PHE A C 1
ATOM 1497 O O . PHE A 1 190 ? 1.197 15.781 1.217 1.00 47.00 190 PHE A O 1
ATOM 1504 N N . ASP A 1 191 ? 1.492 16.021 3.425 1.00 55.09 191 ASP A N 1
ATOM 1505 C CA . ASP A 1 191 ? 1.772 17.465 3.355 1.00 55.09 191 ASP A CA 1
ATOM 1506 C C . ASP A 1 191 ? 3.091 17.790 2.645 1.00 55.09 191 ASP A C 1
ATOM 1508 O O . ASP A 1 191 ? 3.307 18.924 2.213 1.00 55.09 191 ASP A O 1
ATOM 1512 N N . ARG A 1 192 ? 3.982 16.803 2.486 1.00 56.91 192 ARG A N 1
ATOM 1513 C CA . ARG A 1 192 ? 5.215 16.954 1.694 1.00 56.91 192 ARG A CA 1
ATOM 1514 C C . ARG A 1 192 ? 4.936 16.993 0.193 1.00 56.91 192 ARG A C 1
ATOM 1516 O O . ARG A 1 192 ? 5.607 17.719 -0.527 1.00 56.91 192 ARG A O 1
ATOM 1523 N N . ILE A 1 193 ? 3.912 16.276 -0.272 1.00 56.31 193 ILE A N 1
ATOM 1524 C CA . ILE A 1 193 ? 3.563 16.181 -1.700 1.00 56.31 193 ILE A CA 1
ATOM 1525 C C . ILE A 1 193 ? 2.945 17.496 -2.203 1.00 56.31 193 ILE A C 1
ATOM 1527 O O . ILE A 1 193 ? 3.134 17.868 -3.360 1.00 56.31 193 ILE A O 1
ATOM 1531 N N . PHE A 1 194 ? 2.239 18.219 -1.329 1.00 50.41 194 PHE A N 1
ATOM 1532 C CA . PHE A 1 194 ? 1.590 19.492 -1.658 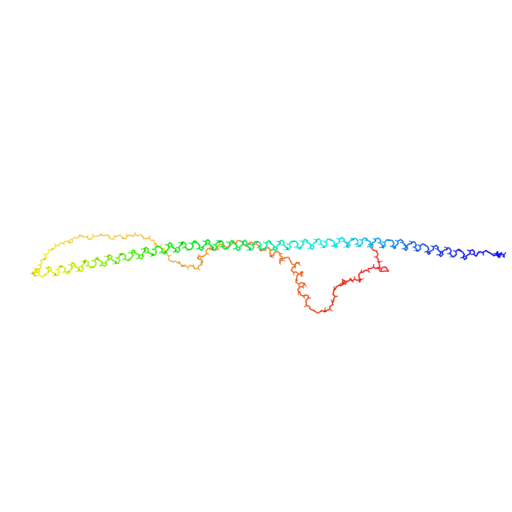1.00 50.41 194 PHE A CA 1
ATOM 1533 C C . PHE A 1 194 ? 2.422 20.735 -1.300 1.00 50.41 194 PHE A C 1
ATOM 1535 O O . PHE A 1 194 ? 2.036 21.840 -1.682 1.00 50.41 194 PHE A O 1
ATOM 1542 N N . ARG A 1 195 ? 3.562 20.574 -0.608 1.00 55.06 195 ARG A N 1
ATOM 1543 C CA . ARG A 1 195 ? 4.532 21.656 -0.346 1.00 55.06 195 ARG A CA 1
ATOM 1544 C C . ARG A 1 195 ? 5.485 21.902 -1.518 1.00 55.06 195 ARG A C 1
ATOM 1546 O O . ARG A 1 195 ? 5.900 23.041 -1.713 1.00 55.06 195 ARG A O 1
ATOM 1553 N N . ASP A 1 196 ? 5.791 20.875 -2.310 1.00 64.50 196 ASP A N 1
ATOM 1554 C CA . ASP A 1 196 ? 6.634 21.020 -3.499 1.00 64.50 196 ASP A CA 1
ATOM 1555 C C . ASP A 1 196 ? 5.859 21.712 -4.631 1.00 64.50 196 ASP A C 1
ATOM 1557 O O . ASP A 1 196 ? 5.065 21.098 -5.354 1.00 64.50 196 ASP A O 1
ATOM 1561 N N . GLU A 1 197 ? 6.108 23.014 -4.803 1.00 63.09 197 GLU A N 1
ATOM 1562 C CA . GLU A 1 197 ? 5.485 23.843 -5.844 1.00 63.09 197 GLU A CA 1
ATOM 1563 C C . GLU A 1 197 ? 5.666 23.259 -7.254 1.00 63.09 197 GLU A C 1
ATOM 1565 O O . GLU A 1 197 ? 4.789 23.415 -8.103 1.00 63.09 197 GLU 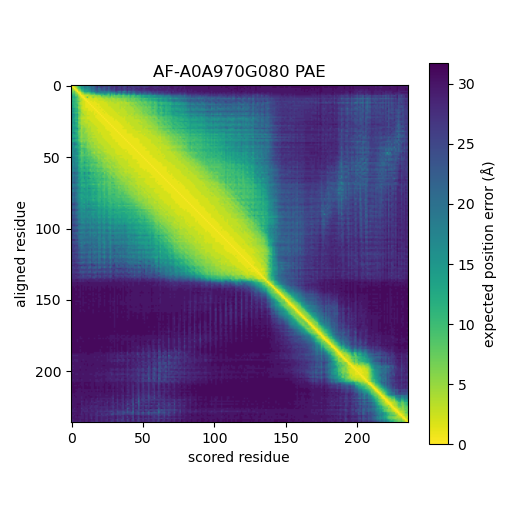A O 1
ATOM 1570 N N . GLU A 1 198 ? 6.766 22.546 -7.509 1.00 63.22 198 GLU A N 1
ATOM 1571 C CA . GLU A 1 198 ? 7.052 21.908 -8.796 1.00 63.22 198 GLU A CA 1
ATOM 1572 C C . GLU A 1 198 ? 6.109 20.723 -9.075 1.00 63.22 198 GLU A C 1
ATOM 1574 O O . GLU A 1 198 ? 5.540 20.614 -10.166 1.00 63.22 198 GLU A O 1
ATOM 1579 N N . THR A 1 199 ? 5.838 19.903 -8.057 1.00 62.31 199 THR A N 1
ATOM 1580 C CA . THR A 1 199 ? 4.929 18.748 -8.127 1.00 62.31 199 THR A CA 1
ATOM 1581 C C . THR A 1 199 ? 3.474 19.198 -8.262 1.00 62.31 199 THR A C 1
ATOM 1583 O O . THR A 1 199 ? 2.726 18.688 -9.102 1.00 62.31 199 THR A O 1
ATOM 1586 N N . VAL A 1 200 ? 3.076 20.228 -7.509 1.00 67.00 200 VAL A N 1
ATOM 1587 C CA . VAL A 1 200 ? 1.732 20.823 -7.597 1.00 67.00 200 VAL A CA 1
ATOM 1588 C C . VAL A 1 200 ? 1.510 21.490 -8.958 1.00 67.00 200 VAL A C 1
ATOM 1590 O O . VAL A 1 200 ? 0.427 21.374 -9.539 1.00 67.00 200 VAL A O 1
ATOM 1593 N N . ARG A 1 201 ? 2.533 22.149 -9.515 1.00 65.50 201 ARG A N 1
ATOM 1594 C CA . ARG A 1 201 ? 2.476 22.773 -10.846 1.00 65.50 201 ARG A CA 1
ATOM 1595 C C . ARG A 1 201 ? 2.385 21.735 -11.962 1.00 65.50 201 ARG A C 1
ATOM 1597 O O . ARG A 1 201 ? 1.608 21.932 -12.895 1.00 65.50 201 ARG A O 1
ATOM 1604 N N . PHE A 1 202 ? 3.104 20.619 -11.844 1.00 66.81 202 PHE A N 1
ATOM 1605 C CA . PHE A 1 202 ? 3.021 19.499 -12.784 1.00 66.81 202 PHE A CA 1
ATOM 1606 C C . PHE A 1 202 ? 1.616 18.878 -12.815 1.00 66.81 202 PHE A C 1
ATOM 1608 O O . PHE A 1 202 ? 1.040 18.681 -13.887 1.00 66.81 202 PHE A O 1
ATOM 1615 N N . ILE A 1 203 ? 1.017 18.644 -11.642 1.00 66.31 203 ILE A N 1
ATOM 1616 C CA . ILE A 1 203 ? -0.337 18.084 -11.522 1.00 66.31 203 ILE A CA 1
ATOM 1617 C C . ILE A 1 203 ? -1.393 19.076 -12.042 1.00 66.31 203 ILE A C 1
ATOM 1619 O O . ILE A 1 203 ? -2.289 18.688 -12.793 1.00 66.31 203 ILE A O 1
ATOM 1623 N N . ARG A 1 204 ? -1.261 20.371 -11.724 1.00 65.19 204 ARG A N 1
ATOM 1624 C CA . ARG A 1 204 ? -2.181 21.428 -12.183 1.00 65.19 204 ARG A CA 1
ATOM 1625 C C . ARG A 1 204 ? -2.142 21.629 -13.700 1.00 65.19 204 ARG A C 1
ATOM 1627 O O . ARG A 1 204 ? -3.198 21.760 -14.312 1.00 65.19 204 ARG A O 1
ATOM 1634 N N . ASN A 1 205 ? -0.959 21.594 -14.316 1.00 66.81 205 ASN A N 1
ATOM 1635 C CA . ASN A 1 205 ? -0.826 21.677 -15.775 1.00 66.81 205 ASN A CA 1
ATOM 1636 C C . ASN A 1 205 ? -1.476 20.486 -16.489 1.00 66.81 205 ASN A C 1
ATOM 1638 O O . ASN A 1 205 ? -1.995 20.645 -17.589 1.00 66.81 205 ASN A O 1
ATOM 1642 N N . ARG A 1 206 ? -1.472 19.303 -15.864 1.00 65.00 206 ARG A N 1
ATOM 1643 C CA . ARG A 1 206 ? -2.085 18.096 -16.428 1.00 65.00 206 ARG A CA 1
ATOM 1644 C C . ARG A 1 206 ? -3.611 18.078 -16.290 1.00 65.00 206 ARG A C 1
ATOM 1646 O O . ARG A 1 206 ? -4.279 17.512 -17.145 1.00 65.00 206 ARG A O 1
ATOM 1653 N N . LEU A 1 207 ? -4.150 18.699 -15.239 1.00 61.00 207 LEU A N 1
ATOM 1654 C CA . LEU A 1 207 ? -5.594 18.779 -14.983 1.00 61.00 207 LEU A CA 1
ATOM 1655 C C . LEU A 1 207 ? -6.282 19.934 -15.730 1.00 61.00 207 LEU A C 1
ATOM 1657 O O . LEU A 1 207 ? -7.435 19.791 -16.119 1.00 61.00 207 LEU A O 1
ATOM 1661 N N . ASN A 1 208 ? -5.582 21.044 -15.987 1.00 58.41 208 ASN A N 1
ATOM 1662 C CA . ASN A 1 208 ? -6.131 22.199 -16.715 1.00 58.41 208 ASN A CA 1
ATOM 1663 C C . ASN A 1 208 ? -6.057 22.073 -18.253 1.00 58.41 208 ASN A C 1
ATOM 1665 O O . ASN A 1 208 ? -6.444 23.000 -18.958 1.00 58.41 208 ASN A O 1
ATOM 1669 N N . GLY A 1 209 ? -5.549 20.957 -18.784 1.00 50.91 209 GLY A N 1
ATOM 1670 C CA . GLY A 1 209 ? -5.374 20.717 -20.222 1.00 50.91 209 GLY A CA 1
ATOM 1671 C C . GLY A 1 209 ? -6.531 19.978 -20.902 1.00 50.91 209 GLY A C 1
ATOM 1672 O O . GLY A 1 209 ? -6.284 19.236 -21.849 1.00 50.91 209 GLY A O 1
ATOM 1673 N N . GLY A 1 210 ? -7.763 20.114 -20.407 1.00 48.53 210 GLY A N 1
ATOM 1674 C CA . GLY A 1 210 ? -8.954 19.521 -21.018 1.00 48.53 210 GLY A CA 1
ATOM 1675 C C . GLY A 1 210 ? -9.770 20.557 -21.785 1.00 48.53 210 GLY A C 1
ATOM 1676 O O . GLY A 1 210 ? -10.536 21.280 -21.163 1.00 48.53 210 GLY A O 1
ATOM 1677 N N . ASP A 1 211 ? -9.555 20.667 -23.101 1.00 41.94 211 ASP A N 1
ATOM 1678 C CA . ASP A 1 211 ? -10.604 20.473 -24.121 1.00 41.94 211 ASP A CA 1
ATOM 1679 C C . ASP A 1 211 ? -10.164 20.911 -25.534 1.00 41.94 211 ASP A C 1
ATOM 1681 O O . ASP A 1 211 ? -9.514 21.936 -25.728 1.00 41.94 211 ASP A O 1
ATOM 1685 N N . SER A 1 212 ? -10.625 20.131 -26.521 1.00 41.91 212 SER A N 1
ATOM 1686 C CA . SER A 1 212 ? -10.596 20.320 -27.986 1.00 41.91 212 SER A CA 1
ATOM 1687 C C . SER A 1 212 ? -9.296 20.002 -28.748 1.00 41.91 212 SER A C 1
ATOM 1689 O O . SER A 1 212 ? -8.494 20.866 -29.070 1.00 41.91 212 SER A O 1
ATOM 1691 N N . GLU A 1 213 ? -9.116 18.726 -29.096 1.00 38.12 213 GLU A N 1
ATOM 1692 C CA . GLU A 1 213 ? -9.276 18.220 -30.474 1.00 38.12 213 GLU A CA 1
ATOM 1693 C C . GLU A 1 213 ? -8.903 16.729 -30.515 1.00 38.12 213 GLU A C 1
ATOM 1695 O O . GLU A 1 213 ? -7.859 16.310 -30.015 1.00 38.12 213 GLU A O 1
ATOM 1700 N N . GLU A 1 214 ? -9.770 15.917 -31.122 1.00 49.62 214 GLU A N 1
ATOM 1701 C CA . GLU A 1 214 ? -9.462 14.545 -31.524 1.00 49.62 214 GLU A CA 1
ATOM 1702 C C . GLU A 1 214 ? -8.260 14.546 -32.479 1.00 49.62 214 GLU A C 1
ATOM 1704 O O . GLU A 1 214 ? -8.400 14.721 -33.687 1.00 49.62 214 GLU A O 1
ATOM 1709 N N . GLN A 1 215 ? -7.060 14.326 -31.952 1.00 43.72 215 GLN A N 1
ATOM 1710 C CA . GLN A 1 215 ? -5.919 13.889 -32.747 1.00 43.72 215 GLN A CA 1
ATOM 1711 C C . GLN A 1 215 ? -5.228 12.753 -32.001 1.00 43.72 215 GLN A C 1
ATOM 1713 O O . GLN A 1 215 ? -4.575 12.954 -30.979 1.00 43.72 215 GLN A O 1
ATOM 1718 N N . ASP A 1 216 ? -5.419 11.549 -32.536 1.00 44.59 216 ASP A N 1
ATOM 1719 C CA . ASP A 1 216 ? -4.701 10.317 -32.220 1.00 44.59 216 ASP A CA 1
ATOM 1720 C C . ASP A 1 216 ? -3.190 10.596 -32.091 1.00 44.59 216 ASP A C 1
ATOM 1722 O O . ASP A 1 216 ? -2.464 10.758 -33.076 1.00 44.59 216 ASP A O 1
ATOM 1726 N N . SER A 1 217 ? -2.725 10.742 -30.848 1.00 47.81 217 SER A N 1
ATOM 1727 C CA . SER A 1 217 ? -1.371 11.184 -30.498 1.00 47.81 217 SER A CA 1
ATOM 1728 C C . SER A 1 217 ? -0.429 10.014 -30.215 1.00 47.81 217 SER A C 1
ATOM 1730 O O . SER A 1 217 ? 0.557 10.140 -29.492 1.00 47.81 217 SER A O 1
ATOM 1732 N N . THR A 1 218 ? -0.662 8.870 -30.860 1.00 48.75 218 THR A N 1
ATOM 1733 C CA . THR A 1 218 ? 0.238 7.705 -30.819 1.00 48.75 218 THR A CA 1
ATOM 1734 C C . THR A 1 218 ? 1.526 7.877 -31.646 1.00 48.75 218 THR A C 1
ATOM 1736 O O . THR A 1 218 ? 2.244 6.910 -31.900 1.00 48.75 218 THR A O 1
ATOM 1739 N N . LYS A 1 219 ? 1.887 9.108 -32.039 1.00 54.22 219 LYS A N 1
ATOM 1740 C CA . LYS A 1 219 ? 3.172 9.426 -32.684 1.00 54.22 219 LYS A CA 1
ATOM 1741 C C . LYS A 1 219 ? 3.849 10.621 -32.004 1.00 54.22 219 LYS A C 1
ATOM 1743 O O . LYS A 1 219 ? 3.228 11.680 -31.912 1.00 54.22 219 LYS A O 1
ATOM 1748 N N . PRO A 1 220 ? 5.123 10.510 -31.585 1.00 55.03 220 PRO A N 1
ATOM 1749 C CA . PRO A 1 220 ? 5.872 11.659 -31.090 1.00 55.03 220 PRO A CA 1
ATOM 1750 C C . PRO A 1 220 ? 6.051 12.687 -32.218 1.00 55.03 220 PRO A C 1
ATOM 1752 O O . PRO A 1 220 ? 6.626 12.387 -33.266 1.00 55.03 220 PRO A O 1
ATOM 1755 N N . ARG A 1 221 ? 5.537 13.907 -32.015 1.00 61.56 221 ARG A N 1
ATOM 1756 C CA . ARG A 1 221 ? 5.826 15.068 -32.869 1.00 61.56 221 ARG A CA 1
ATOM 1757 C C . ARG A 1 221 ? 7.256 15.522 -32.570 1.00 61.56 221 ARG A C 1
ATOM 1759 O O . ARG A 1 221 ? 7.504 16.167 -31.559 1.00 61.56 221 ARG A O 1
ATOM 1766 N N . PHE A 1 222 ? 8.189 15.149 -33.438 1.00 62.44 222 PHE A N 1
ATOM 1767 C CA . PHE A 1 222 ? 9.537 15.709 -33.443 1.00 62.44 222 PHE A CA 1
ATOM 1768 C C . PHE A 1 222 ? 9.522 17.031 -34.211 1.00 62.44 222 PHE A C 1
ATOM 1770 O O . PHE A 1 222 ? 9.133 17.056 -35.380 1.00 62.44 222 PHE A O 1
ATOM 1777 N N . ASP A 1 223 ? 9.929 18.114 -33.551 1.00 63.19 223 ASP A N 1
ATOM 1778 C CA . ASP A 1 223 ? 10.152 19.401 -34.202 1.00 63.19 223 ASP A CA 1
ATOM 1779 C C . ASP A 1 223 ? 11.589 19.460 -34.737 1.00 63.19 223 ASP A C 1
ATOM 1781 O O . ASP A 1 223 ? 12.555 19.201 -34.017 1.00 63.19 223 ASP A O 1
ATOM 1785 N N . PHE A 1 224 ? 11.722 19.740 -36.031 1.00 60.31 224 PHE A N 1
ATOM 1786 C CA . PHE A 1 224 ? 12.998 19.763 -36.752 1.00 60.31 224 PHE A CA 1
ATOM 1787 C C . PHE A 1 224 ? 13.453 21.191 -37.084 1.00 60.31 224 PHE A C 1
ATOM 1789 O O . PHE A 1 224 ? 14.462 21.360 -37.771 1.00 60.31 224 PHE A O 1
ATOM 1796 N N . SER A 1 225 ? 12.742 22.221 -36.608 1.00 62.84 225 SER A N 1
ATOM 1797 C CA . SER A 1 225 ? 13.057 23.633 -36.878 1.00 62.84 225 SER A CA 1
ATOM 1798 C C . SER A 1 225 ? 14.458 24.052 -36.413 1.00 62.84 225 SER A C 1
ATOM 1800 O O . SER A 1 225 ? 15.093 24.916 -37.030 1.00 62.84 225 SER A O 1
ATOM 1802 N N . ASP A 1 226 ? 14.969 23.396 -35.369 1.00 61.78 226 ASP A N 1
ATOM 1803 C CA . ASP A 1 226 ? 16.242 23.739 -34.730 1.00 61.78 226 ASP A CA 1
ATOM 1804 C C . ASP A 1 226 ? 17.419 22.873 -35.199 1.00 61.78 226 ASP A C 1
ATOM 1806 O O . ASP A 1 226 ? 18.576 23.143 -34.866 1.00 61.78 226 ASP A O 1
ATOM 1810 N N . LEU A 1 227 ? 17.166 21.868 -36.042 1.00 67.81 227 LEU A N 1
ATOM 1811 C CA . LEU A 1 227 ? 18.189 20.930 -36.489 1.00 67.81 227 LEU A CA 1
ATOM 1812 C C . LEU A 1 227 ? 18.978 21.512 -37.678 1.00 67.81 227 LEU A C 1
ATOM 1814 O O . LEU A 1 227 ? 18.553 21.479 -38.834 1.00 67.81 227 LEU A O 1
ATOM 1818 N N . LYS A 1 228 ? 20.151 22.094 -37.398 1.00 70.06 228 LYS A N 1
ATOM 1819 C CA . LYS A 1 228 ? 21.030 22.690 -38.419 1.00 70.06 228 LYS A CA 1
ATOM 1820 C C . LYS A 1 228 ? 21.850 21.608 -39.135 1.00 70.06 228 LYS A C 1
ATOM 1822 O O . LYS A 1 228 ? 22.846 21.129 -38.604 1.00 70.06 228 LYS A O 1
ATOM 1827 N N . PHE A 1 229 ? 21.482 21.277 -40.374 1.00 68.12 229 PHE A N 1
ATOM 1828 C CA . PHE A 1 229 ? 22.294 20.443 -41.271 1.00 68.12 229 PHE A CA 1
ATOM 1829 C C . PHE A 1 229 ? 22.676 21.178 -42.563 1.00 68.12 229 PHE A C 1
ATOM 1831 O O . PHE A 1 229 ? 21.988 22.094 -43.020 1.00 68.12 229 PHE A O 1
ATOM 1838 N N . GLY A 1 230 ? 23.780 20.754 -43.183 1.00 67.00 230 GLY A N 1
ATOM 1839 C CA . GLY A 1 230 ? 24.244 21.284 -44.467 1.00 67.00 230 GLY A CA 1
ATOM 1840 C C . GLY A 1 230 ? 24.681 22.751 -44.390 1.00 67.00 230 GLY A C 1
ATOM 1841 O O . GLY A 1 230 ? 25.342 23.157 -43.440 1.00 67.00 230 GLY A O 1
ATOM 1842 N N . LYS A 1 231 ? 24.304 23.560 -45.390 1.00 62.31 231 LYS A N 1
ATOM 1843 C CA . LYS A 1 231 ? 24.747 24.963 -45.566 1.00 62.31 231 LYS A CA 1
ATOM 1844 C C . LYS A 1 231 ? 24.433 25.902 -44.384 1.00 62.31 231 LYS A C 1
ATOM 1846 O O . LYS A 1 231 ? 24.982 26.997 -44.334 1.00 62.31 231 LYS A O 1
ATOM 1851 N N . ASN A 1 232 ? 23.585 25.475 -43.446 1.00 59.59 232 ASN A N 1
ATOM 1852 C CA . ASN A 1 232 ? 23.183 26.242 -42.264 1.00 59.59 232 ASN A CA 1
ATOM 1853 C C . ASN A 1 232 ? 23.946 25.843 -40.983 1.00 59.59 232 ASN A C 1
ATOM 1855 O O . ASN A 1 232 ? 23.662 26.393 -39.921 1.00 59.59 232 ASN A O 1
ATOM 1859 N N . TYR A 1 233 ? 24.893 24.901 -41.060 1.00 69.31 233 TYR A N 1
ATOM 1860 C CA . TYR A 1 233 ? 25.794 24.559 -39.960 1.00 69.31 233 TYR A CA 1
ATOM 1861 C C . TYR A 1 233 ? 26.997 25.513 -39.969 1.00 69.31 233 TYR A C 1
ATOM 1863 O O . TYR A 1 233 ? 27.874 25.410 -40.826 1.00 69.31 233 TYR A O 1
ATOM 1871 N N . LYS A 1 234 ? 27.031 26.465 -39.032 1.00 63.81 234 LYS A N 1
ATOM 1872 C CA . LYS A 1 234 ? 28.254 27.196 -38.684 1.00 63.81 234 LYS A CA 1
ATOM 1873 C C . LYS A 1 234 ? 28.787 26.547 -37.412 1.00 63.81 234 LYS A C 1
ATOM 1875 O O . LYS A 1 234 ? 28.171 26.704 -36.366 1.00 63.81 234 LYS A O 1
ATOM 1880 N N . GLY A 1 235 ? 29.846 25.751 -37.540 1.00 65.75 235 GLY A N 1
ATOM 1881 C CA . GLY A 1 235 ? 30.560 25.228 -36.379 1.00 65.75 235 GLY A CA 1
ATOM 1882 C C . GLY A 1 235 ? 31.231 26.386 -35.647 1.00 65.75 235 GLY A C 1
ATOM 1883 O O . GLY A 1 235 ? 31.901 27.192 -36.295 1.00 65.75 235 GLY A O 1
ATOM 1884 N N . GLU A 1 236 ? 30.987 26.488 -34.345 1.00 52.78 236 GLU A N 1
ATOM 1885 C CA . GLU A 1 236 ? 31.847 27.242 -33.426 1.00 52.78 236 GLU A CA 1
ATOM 1886 C C . GLU A 1 236 ? 33.120 26.447 -33.119 1.00 52.78 236 GLU A C 1
ATOM 1888 O O . GLU A 1 236 ? 33.034 25.196 -33.051 1.00 52.78 236 GLU A O 1
#

Solvent-accessible surface area (backbone atoms only — not comparable to full-atom values): 14996 Å² total; per-residue (Å²): 142,78,85,68,88,90,64,84,58,67,68,64,51,50,57,50,51,52,50,52,50,52,52,52,54,50,52,53,53,50,52,52,52,50,53,52,52,51,50,54,51,52,54,51,53,51,49,51,53,53,52,50,52,51,49,52,51,49,52,54,50,52,50,51,51,52,52,48,55,53,50,51,53,49,51,53,50,53,50,50,50,53,49,50,54,50,50,51,53,49,52,51,52,54,51,51,51,52,49,52,53,51,52,48,52,53,48,51,54,51,51,51,52,51,48,49,54,51,53,53,52,51,51,52,50,52,53,52,54,48,51,54,51,46,57,69,55,59,78,74,66,80,90,81,88,88,82,90,85,89,82,86,86,90,82,92,88,80,85,78,86,86,83,90,77,92,74,84,88,81,81,91,78,95,76,80,95,68,91,73,77,80,73,80,84,74,80,58,84,64,58,60,60,71,64,38,64,68,56,45,48,53,53,48,60,65,67,70,66,79,82,92,75,100,63,92,71,91,60,88,86,80,84,64,92,81,66,64,63,71,98,67,53,78,84,130

Foldseek 3Di:
DDDPPPDDDPVVVVVVVVVVVVVVVVVVVVVVVVVVVVVVVVVVVVVVVVVVVVVVVVVVVVVVVVVVVVVVVVVVVVVVVVVVVVVVVVVVVVVVVVVVVVVVVVVVVVVVVVVVVVVVVVVVVVVVVVVVVVVVVVVPDDDDDDDDDDDDDDDDDDDDDDDDDDDDDDDDDDDDPDPDDDDPDDDDPCVVCVVPPVNVVVVVVVVVPDDDDDDPPPDDDDDCPPPDDDPRDDDD

Sequence (236 aa):
MKAVFGGYDMAAVDDFLETLTADYTALYKENAILKSKIKVLVEKVEEYRSTDEAMRMALLTAQRLGDEIKNEAKKKSEEMLAQAEAEIRSRLGEMKAKLAEEEEKLRRAKEETRRFVQASQEILRQHASFLERLENLGLETKEEEPAEEAAETPPEAQQPETETAAAEEEPANPDDPFGMHSAPAEEDPFDRIFRDEETVRFIRNRLNGGDSEEQDSTKPRFDFSDLKFGKNYKGE

Mean predicted aligned error: 21.13 Å

Radius of gyration: 58.25 Å; Cα contacts (8 Å, |Δi|>4): 7; chains: 1; bounding box: 114×44×182 Å

Secondary structure (DSSP, 8-state):
----TTSPPHHHHHHHHHHHHHHHHHHHHHHHHHHHHHHHHHHHHHHHHHHHHHHHHHHHHHHHHHHHHHHHHHHHHHHHHHHHHHHHHHHHHHHHHHHHHHHHHHHHHHHHHHHHHHHHHHHHHHHHHHHHHHHHHTTS------------------------------PPP---SS-------PPPTTHHHHH-HHHHHHHHHHHS----------S-----TT---GGG----

pLDDT: mean 75.61, std 24.07, range [31.56, 98.56]